Protein AF-0000000078983008 (afdb_homodimer)

Solvent-accessible surface area (backbone atoms only — not comparable to full-atom values): 12589 Å² total; per-residue (Å²): 130,80,51,68,62,59,53,52,48,51,54,50,50,52,44,53,48,20,35,42,68,24,34,35,67,62,38,42,69,38,40,28,90,79,18,39,34,40,38,37,88,42,76,36,44,41,68,60,57,32,48,67,24,75,88,28,48,51,27,73,48,73,48,77,42,80,70,44,71,46,84,73,47,96,55,30,34,37,42,36,29,36,37,40,32,25,44,59,96,53,92,58,71,47,53,29,35,39,38,35,30,37,34,52,45,96,88,69,51,66,28,33,42,33,37,34,45,15,62,41,63,124,129,81,50,66,61,59,53,52,48,52,53,49,49,51,44,54,47,19,35,42,68,23,34,36,67,63,37,42,70,38,41,29,90,78,18,40,35,40,38,36,89,42,78,36,43,42,69,61,57,31,48,67,23,74,89,27,48,51,26,73,48,73,49,77,43,82,70,44,70,46,85,75,46,94,54,30,34,36,42,37,30,36,37,38,32,25,43,59,94,52,91,59,73,47,52,30,35,38,38,33,32,38,33,52,43,96,88,69,51,65,29,33,43,33,37,34,46,14,62,40,63,126

Sequence (244 aa):
MTDLLETLLDCETRVWQALVDGDAAADEAALDPGFLGVYSDGFSGRAEHAGQLADGPTMTRFALSQARVLDLAPGCALLSYAARFRRVGRETDEEMYVSSIWRQQPDGTWCNLFSQDTPSLAMTDLLETLLDCETRVWQALVDGDAAADEAALDPGFLGVYSDGFSGRAEHAGQLADGPTMTRFALSQARVLDLAPGCALLSYAARFRRVGRETDEEMYVSSIWRQQPDGTWCNLFSQDTPSLA

Structure (mmCIF, N/CA/C/O backbone):
data_AF-0000000078983008-model_v1
#
loop_
_entity.id
_entity.type
_entity.pdbx_description
1 polymer 'DUF4440 domain-containing protein'
#
loop_
_atom_site.group_PDB
_atom_site.id
_atom_site.type_symbol
_atom_site.label_atom_id
_atom_site.label_alt_id
_atom_site.label_comp_id
_atom_site.label_asym_id
_atom_site.label_entity_id
_atom_site.label_seq_id
_atom_site.pdbx_PDB_ins_code
_atom_site.Cartn_x
_atom_site.Cartn_y
_atom_site.Cartn_z
_atom_site.occupancy
_atom_site.B_iso_or_equiv
_atom_site.auth_seq_id
_atom_site.auth_comp_id
_atom_site.auth_asym_id
_atom_site.auth_atom_id
_atom_site.pdbx_PDB_model_num
ATOM 1 N N . MET A 1 1 ? 16.719 -4.055 -22.719 1 46.59 1 MET A N 1
ATOM 2 C CA . MET A 1 1 ? 16.641 -3.699 -21.312 1 46.59 1 MET A CA 1
ATOM 3 C C . MET A 1 1 ? 15.18 -3.574 -20.875 1 46.59 1 MET A C 1
ATOM 5 O O . MET A 1 1 ? 14.445 -2.727 -21.375 1 46.59 1 MET A O 1
ATOM 9 N N . THR A 1 2 ? 14.555 -4.621 -20.453 1 65.75 2 THR A N 1
ATOM 10 C CA . THR A 1 2 ? 13.109 -4.66 -20.234 1 65.75 2 THR A CA 1
ATOM 11 C C . THR A 1 2 ? 12.672 -3.529 -19.312 1 65.75 2 THR A C 1
ATOM 13 O O . THR A 1 2 ? 13.359 -3.217 -18.344 1 65.75 2 THR A O 1
ATOM 16 N N . ASP A 1 3 ? 11.797 -2.699 -19.688 1 91.44 3 ASP A N 1
ATOM 17 C CA . ASP A 1 3 ? 11.109 -1.615 -19 1 91.44 3 ASP A CA 1
ATOM 18 C C . ASP A 1 3 ? 10.641 -2.062 -17.609 1 91.44 3 ASP A C 1
ATOM 20 O O . ASP A 1 3 ? 10.109 -3.166 -17.453 1 91.44 3 ASP A O 1
ATOM 24 N N . LEU A 1 4 ? 11.266 -1.458 -16.562 1 96.06 4 LEU A N 1
ATOM 25 C CA . LEU A 1 4 ? 10.938 -1.766 -15.18 1 96.06 4 LEU A CA 1
ATOM 26 C C . LEU A 1 4 ? 9.445 -2.023 -15.016 1 96.06 4 LEU A C 1
ATOM 28 O O . LEU A 1 4 ? 9.047 -2.984 -14.352 1 96.06 4 LEU A O 1
ATOM 32 N N . LEU A 1 5 ? 8.648 -1.23 -15.625 1 97.38 5 LEU A N 1
ATOM 33 C CA . LEU A 1 5 ? 7.199 -1.386 -15.562 1 97.38 5 LEU A CA 1
ATOM 34 C C . LEU A 1 5 ? 6.77 -2.721 -16.156 1 97.38 5 LEU A C 1
ATOM 36 O O . LEU A 1 5 ? 5.973 -3.447 -15.555 1 97.38 5 LEU A O 1
ATOM 40 N N . GLU A 1 6 ? 7.227 -3.047 -17.297 1 96.88 6 GLU A N 1
ATOM 41 C CA . GLU A 1 6 ? 6.891 -4.309 -17.953 1 96.88 6 GLU A CA 1
ATOM 42 C C . GLU A 1 6 ? 7.344 -5.5 -17.109 1 96.88 6 GLU A C 1
ATOM 44 O O . GLU A 1 6 ? 6.625 -6.496 -17 1 96.88 6 GLU A O 1
ATOM 49 N N . THR A 1 7 ? 8.539 -5.363 -16.578 1 97.19 7 THR A N 1
ATOM 50 C CA . THR A 1 7 ? 9.094 -6.426 -15.742 1 97.19 7 THR A CA 1
ATOM 51 C C . THR A 1 7 ? 8.195 -6.684 -14.531 1 97.19 7 THR A C 1
ATOM 53 O O . THR A 1 7 ? 7.852 -7.832 -14.242 1 97.19 7 THR A O 1
ATOM 56 N N . LEU A 1 8 ? 7.762 -5.648 -13.852 1 98.38 8 LEU A N 1
ATOM 57 C CA . LEU A 1 8 ? 6.969 -5.812 -12.641 1 98.38 8 LEU A CA 1
ATOM 58 C C . LEU A 1 8 ? 5.547 -6.254 -12.977 1 98.38 8 LEU A C 1
ATOM 60 O O . LEU A 1 8 ? 4.93 -7.008 -12.219 1 98.38 8 LEU A O 1
ATOM 64 N N . LEU A 1 9 ? 5.043 -5.812 -14.102 1 98.25 9 LEU A N 1
ATOM 65 C CA . LEU A 1 9 ? 3.736 -6.293 -14.539 1 98.25 9 LEU A CA 1
ATOM 66 C C . LEU A 1 9 ? 3.777 -7.789 -14.828 1 98.25 9 LEU A C 1
ATOM 68 O O . LEU A 1 9 ? 2.82 -8.508 -14.539 1 98.25 9 LEU A O 1
ATOM 72 N N . ASP A 1 10 ? 4.867 -8.18 -15.438 1 97.56 10 ASP A N 1
ATOM 73 C CA . ASP A 1 10 ? 5.035 -9.609 -15.672 1 97.56 10 ASP A CA 1
ATOM 74 C C . ASP A 1 10 ? 5.059 -10.383 -14.352 1 97.56 10 ASP A C 1
ATOM 76 O O . ASP A 1 10 ? 4.457 -11.453 -14.242 1 97.56 10 ASP A O 1
ATOM 80 N N . CYS A 1 11 ? 5.773 -9.891 -13.367 1 98.12 11 CYS A N 1
ATOM 81 C CA . CYS A 1 11 ? 5.805 -10.5 -12.039 1 98.12 11 CYS A CA 1
ATOM 82 C C . CYS A 1 11 ? 4.402 -10.602 -11.453 1 98.12 11 CYS A C 1
ATOM 84 O O . CYS A 1 11 ? 3.982 -11.672 -11.016 1 98.12 11 CYS A O 1
ATOM 86 N N . GLU A 1 12 ? 3.688 -9.516 -11.531 1 98.31 12 GLU A N 1
ATOM 87 C CA . GLU A 1 12 ? 2.332 -9.484 -10.992 1 98.31 12 GLU A CA 1
ATOM 88 C C . GLU A 1 12 ? 1.417 -10.445 -11.75 1 98.31 12 GLU A C 1
ATOM 90 O O . GLU A 1 12 ? 0.58 -11.117 -11.141 1 98.31 12 GLU A O 1
ATOM 95 N N . THR A 1 13 ? 1.526 -10.414 -13.039 1 98.19 13 THR A N 1
ATOM 96 C CA . THR A 1 13 ? 0.697 -11.289 -13.852 1 98.19 13 THR A CA 1
ATOM 97 C C . THR A 1 13 ? 0.907 -12.75 -13.461 1 98.19 13 THR A C 1
ATOM 99 O O . THR A 1 13 ? -0.047 -13.531 -13.414 1 98.19 13 THR A O 1
ATOM 102 N N . ARG A 1 14 ? 2.123 -13.125 -13.148 1 97.31 14 ARG A N 1
ATOM 103 C CA . ARG A 1 14 ? 2.412 -14.484 -12.703 1 97.31 14 ARG A CA 1
ATOM 104 C C . ARG A 1 14 ? 1.72 -14.797 -11.383 1 97.31 14 ARG A C 1
ATOM 106 O O . ARG A 1 14 ? 1.206 -15.898 -11.188 1 97.31 14 ARG A O 1
ATOM 113 N N . VAL A 1 15 ? 1.704 -13.859 -10.508 1 97.56 15 VAL A N 1
ATOM 114 C CA . VAL A 1 15 ? 1.037 -14.047 -9.219 1 97.56 15 VAL A CA 1
ATOM 115 C C . VAL A 1 15 ? -0.46 -14.25 -9.438 1 97.56 15 VAL A C 1
ATOM 117 O O . VAL A 1 15 ? -1.053 -15.188 -8.898 1 97.56 15 VAL A O 1
ATOM 120 N N . TRP A 1 16 ? -1.083 -13.391 -10.211 1 98.06 16 TRP A N 1
ATOM 121 C CA . TRP A 1 16 ? -2.512 -13.492 -10.492 1 98.06 16 TRP A CA 1
ATOM 122 C C . TRP A 1 16 ? -2.836 -14.797 -11.211 1 98.06 16 TRP A C 1
ATOM 124 O O . TRP A 1 16 ? -3.867 -15.414 -10.945 1 98.06 16 TRP A O 1
ATOM 134 N N . GLN A 1 17 ? -1.937 -15.188 -12.148 1 98.06 17 GLN A N 1
ATOM 135 C CA . GLN A 1 17 ? -2.145 -16.453 -12.852 1 98.06 17 GLN A CA 1
ATOM 136 C C . GLN A 1 17 ? -2.105 -17.625 -11.883 1 98.06 17 GLN A C 1
ATOM 138 O O . GLN A 1 17 ? -2.84 -18.609 -12.055 1 98.06 17 GLN A O 1
ATOM 143 N N . ALA A 1 18 ? -1.184 -17.562 -10.914 1 97.5 18 ALA A N 1
ATOM 144 C CA . ALA A 1 18 ? -1.141 -18.594 -9.891 1 97.5 18 ALA A CA 1
ATOM 145 C C . ALA A 1 18 ? -2.471 -18.688 -9.141 1 97.5 18 ALA A C 1
ATOM 147 O O . ALA A 1 18 ? -2.918 -19.781 -8.789 1 97.5 18 ALA A O 1
ATOM 148 N N . LEU A 1 19 ? -3.16 -17.562 -8.852 1 97.5 19 LEU A N 1
ATOM 149 C CA . LEU A 1 19 ? -4.457 -17.516 -8.188 1 97.5 19 LEU A CA 1
ATOM 150 C C . LEU A 1 19 ? -5.531 -18.172 -9.047 1 97.5 19 LEU A C 1
ATOM 152 O O . LEU A 1 19 ? -6.434 -18.828 -8.531 1 97.5 19 LEU A O 1
ATOM 156 N N . VAL A 1 20 ? -5.43 -17.953 -10.375 1 98.12 20 VAL A N 1
ATOM 157 C CA . VAL A 1 20 ? -6.387 -18.516 -11.32 1 98.12 20 VAL A CA 1
ATOM 158 C C . VAL A 1 20 ? -6.152 -20.016 -11.477 1 98.12 20 VAL A C 1
ATOM 160 O O . VAL A 1 20 ? -7.102 -20.797 -11.586 1 98.12 20 VAL A O 1
ATOM 163 N N . ASP A 1 21 ? -4.879 -20.406 -11.438 1 97.75 21 ASP A N 1
ATOM 164 C CA . ASP A 1 21 ? -4.512 -21.797 -11.656 1 97.75 21 ASP A CA 1
ATOM 165 C C . ASP A 1 21 ? -4.641 -22.609 -10.359 1 97.75 21 ASP A C 1
ATOM 167 O O . ASP A 1 21 ? -4.656 -23.844 -10.391 1 97.75 21 ASP A O 1
ATOM 171 N N . GLY A 1 22 ? -4.719 -21.922 -9.281 1 97.12 22 GLY A N 1
ATOM 172 C CA . GLY A 1 22 ? -4.676 -22.578 -7.992 1 97.12 22 GLY A CA 1
ATOM 173 C C . GLY A 1 22 ? -3.307 -23.141 -7.656 1 97.12 22 GLY A C 1
ATOM 174 O O . GLY A 1 22 ? -3.197 -24.219 -7.055 1 97.12 22 GLY A O 1
ATOM 175 N N . ASP A 1 23 ? -2.299 -22.484 -8.148 1 96.44 23 ASP A N 1
ATOM 176 C CA . ASP A 1 23 ? -0.926 -22.953 -7.973 1 96.44 23 ASP A CA 1
ATOM 177 C C . ASP A 1 23 ? -0.287 -22.312 -6.742 1 96.44 23 ASP A C 1
ATOM 179 O O . ASP A 1 23 ? 0.432 -21.328 -6.855 1 96.44 23 ASP A O 1
ATOM 183 N N . ALA A 1 24 ? -0.452 -22.906 -5.59 1 94.81 24 ALA A N 1
ATOM 184 C CA . ALA A 1 24 ? 0.032 -22.375 -4.32 1 94.81 24 ALA A CA 1
ATOM 185 C C . ALA A 1 24 ? 1.556 -22.297 -4.305 1 94.81 24 ALA A C 1
ATOM 187 O O . ALA A 1 24 ? 2.129 -21.359 -3.744 1 94.81 24 ALA A O 1
ATOM 188 N N . ALA A 1 25 ? 2.17 -23.219 -4.848 1 94.69 25 ALA A N 1
ATOM 189 C CA . ALA A 1 25 ? 3.629 -23.281 -4.859 1 94.69 25 ALA A CA 1
ATOM 190 C C . ALA A 1 25 ? 4.211 -22.109 -5.648 1 94.69 25 ALA A C 1
ATOM 192 O O . ALA A 1 25 ? 5.18 -21.484 -5.215 1 94.69 25 ALA A O 1
ATOM 193 N N . ALA A 1 26 ? 3.631 -21.859 -6.801 1 95.06 26 ALA A N 1
ATOM 194 C CA . ALA A 1 26 ? 4.09 -20.734 -7.613 1 95.06 26 ALA A CA 1
ATOM 195 C C . ALA A 1 26 ? 3.879 -19.422 -6.887 1 95.06 26 ALA A C 1
ATOM 197 O O . ALA A 1 26 ? 4.738 -18.531 -6.93 1 95.06 26 ALA A O 1
ATOM 198 N N . ASP A 1 27 ? 2.699 -19.25 -6.242 1 95.75 27 ASP A N 1
ATOM 199 C CA . ASP A 1 27 ? 2.416 -18.047 -5.465 1 95.75 27 ASP A CA 1
ATOM 200 C C . ASP A 1 27 ? 3.439 -17.859 -4.348 1 95.75 27 ASP A C 1
ATOM 202 O O . ASP A 1 27 ? 4.055 -16.797 -4.234 1 95.75 27 ASP A O 1
ATOM 206 N N . GLU A 1 28 ? 3.668 -18.875 -3.59 1 95.31 28 GLU A N 1
ATOM 207 C CA . GLU A 1 28 ? 4.602 -18.812 -2.469 1 95.31 28 GLU A CA 1
ATOM 208 C C . GLU A 1 28 ? 6.016 -18.484 -2.941 1 95.31 28 GLU A C 1
ATOM 210 O O . GLU A 1 28 ? 6.738 -17.734 -2.289 1 95.31 28 GLU A O 1
ATOM 215 N N . ALA A 1 29 ? 6.422 -19.047 -4.047 1 94.44 29 ALA A N 1
ATOM 216 C CA . ALA A 1 29 ? 7.773 -18.875 -4.582 1 94.44 29 ALA A CA 1
ATOM 217 C C . ALA A 1 29 ? 8.016 -17.422 -4.977 1 94.44 29 ALA A C 1
ATOM 219 O O . ALA A 1 29 ? 9.164 -16.969 -4.984 1 94.44 29 ALA A O 1
ATOM 220 N N . ALA A 1 30 ? 6.945 -16.719 -5.301 1 96.81 30 ALA A N 1
ATOM 221 C CA . ALA A 1 30 ? 7.062 -15.32 -5.73 1 96.81 30 ALA A CA 1
ATOM 222 C C . ALA A 1 30 ? 7.191 -14.383 -4.531 1 96.81 30 ALA A C 1
ATOM 224 O O . ALA A 1 30 ? 7.547 -13.211 -4.684 1 96.81 30 ALA A O 1
ATOM 225 N N . LEU A 1 31 ? 6.922 -14.891 -3.307 1 97.44 31 LEU A N 1
ATOM 226 C CA . LEU A 1 31 ? 6.855 -14.047 -2.117 1 97.44 31 LEU A CA 1
ATOM 227 C C . LEU A 1 31 ? 8.164 -14.102 -1.336 1 97.44 31 LEU A C 1
ATOM 229 O O . LEU A 1 31 ? 8.742 -15.18 -1.162 1 97.44 31 LEU A O 1
ATOM 233 N N . ASP A 1 32 ? 8.609 -12.969 -0.902 1 97.06 32 ASP A N 1
ATOM 234 C CA . ASP A 1 32 ? 9.719 -12.906 0.044 1 97.06 32 ASP A CA 1
ATOM 235 C C . ASP A 1 32 ? 9.359 -13.57 1.368 1 97.06 32 ASP A C 1
ATOM 237 O O . ASP A 1 32 ? 8.203 -13.516 1.8 1 97.06 32 ASP A O 1
ATOM 241 N N . PRO A 1 33 ? 10.359 -14.195 2.094 1 95.25 33 PRO A N 1
ATOM 242 C CA . PRO A 1 33 ? 10.07 -14.773 3.41 1 95.25 33 PRO A CA 1
ATOM 243 C C . PRO A 1 33 ? 9.5 -13.75 4.387 1 95.25 33 PRO A C 1
ATOM 245 O O . PRO A 1 33 ? 8.742 -14.109 5.293 1 95.25 33 PRO A O 1
ATOM 248 N N . GLY A 1 34 ? 9.859 -12.477 4.238 1 95.38 34 GLY A N 1
ATOM 249 C CA . GLY A 1 34 ? 9.367 -11.398 5.09 1 95.38 34 GLY A CA 1
ATOM 250 C C . GLY A 1 34 ? 8.18 -10.664 4.508 1 95.38 34 GLY A C 1
ATOM 251 O O . GLY A 1 34 ? 7.914 -9.516 4.867 1 95.38 34 GLY A O 1
ATOM 252 N N . PHE A 1 35 ? 7.488 -11.352 3.637 1 97.94 35 PHE A N 1
ATOM 253 C CA . PHE A 1 35 ? 6.355 -10.742 2.943 1 97.94 35 PHE A CA 1
ATOM 254 C C . PHE A 1 35 ? 5.344 -10.195 3.941 1 97.94 35 PHE A C 1
ATOM 256 O O . PHE A 1 35 ? 5.031 -10.844 4.941 1 97.94 35 PHE A O 1
ATOM 263 N N . LEU A 1 36 ? 4.844 -9.016 3.648 1 98.69 36 LEU A N 1
ATOM 264 C CA . LEU A 1 36 ? 3.762 -8.375 4.395 1 98.69 36 LEU A CA 1
ATOM 265 C C . LEU A 1 36 ? 2.566 -8.102 3.49 1 98.69 36 LEU A C 1
ATOM 267 O O . LEU A 1 36 ? 2.674 -7.328 2.531 1 98.69 36 LEU A O 1
ATOM 271 N N . GLY A 1 37 ? 1.463 -8.703 3.773 1 98.62 37 GLY A N 1
ATOM 272 C CA . GLY A 1 37 ? 0.194 -8.383 3.139 1 98.62 37 GLY A CA 1
ATOM 273 C C . GLY A 1 37 ? -0.682 -7.48 3.982 1 98.62 37 GLY A C 1
ATOM 274 O O . GLY A 1 37 ? -0.736 -7.621 5.207 1 98.62 37 GLY A O 1
ATOM 275 N N . VAL A 1 38 ? -1.336 -6.555 3.385 1 98.81 38 VAL A N 1
ATOM 276 C CA . VAL A 1 38 ? -2.273 -5.645 4.031 1 98.81 38 VAL A CA 1
ATOM 277 C C . VAL A 1 38 ? -3.607 -5.66 3.291 1 98.81 38 VAL A C 1
ATOM 279 O O . VAL A 1 38 ? -3.695 -5.207 2.146 1 98.81 38 VAL A O 1
ATOM 282 N N . TYR A 1 39 ? -4.586 -6.141 3.926 1 98.19 39 TYR A N 1
ATOM 283 C CA . TYR A 1 39 ? -5.902 -6.348 3.332 1 98.19 39 TYR A CA 1
ATOM 284 C C . TYR A 1 39 ? -7 -5.773 4.223 1 98.19 39 TYR A C 1
ATOM 286 O O . TYR A 1 39 ? -6.723 -5.27 5.312 1 98.19 39 TYR A O 1
ATOM 294 N N . SER A 1 40 ? -8.242 -5.848 3.758 1 98.06 40 SER A N 1
ATOM 295 C CA . SER A 1 40 ? -9.359 -5.301 4.516 1 98.06 40 SER A CA 1
ATOM 296 C C . SER A 1 40 ? -9.578 -6.07 5.812 1 98.06 40 SER A C 1
ATOM 298 O O . SER A 1 40 ? -10.172 -5.551 6.758 1 98.06 40 SER A O 1
ATOM 300 N N . ASP A 1 41 ? -9.094 -7.297 5.832 1 96.94 41 ASP A N 1
ATOM 301 C CA . ASP A 1 41 ? -9.289 -8.086 7.043 1 96.94 41 ASP A CA 1
ATOM 302 C C . ASP A 1 41 ? -8.023 -8.117 7.898 1 96.94 41 ASP A C 1
ATOM 304 O O . ASP A 1 41 ? -7.926 -8.898 8.844 1 96.94 41 ASP A O 1
ATOM 308 N N . GLY A 1 42 ? -7.012 -7.324 7.566 1 97.69 42 GLY A N 1
ATOM 309 C CA . GLY A 1 42 ? -5.859 -7.168 8.438 1 97.69 42 GLY A CA 1
ATOM 310 C C . GLY A 1 42 ? -4.547 -7.496 7.754 1 97.69 42 GLY A C 1
ATOM 311 O O . GLY A 1 42 ? -4.418 -7.344 6.535 1 97.69 42 GLY A O 1
ATOM 312 N N . PHE A 1 43 ? -3.568 -7.812 8.555 1 98.5 43 PHE A N 1
ATOM 313 C CA . PHE A 1 43 ? -2.215 -8.109 8.102 1 98.5 43 PHE A CA 1
ATOM 314 C C . PHE A 1 43 ? -2.037 -9.602 7.871 1 98.5 43 PHE A C 1
ATOM 316 O O . PHE A 1 43 ? -2.645 -10.422 8.562 1 98.5 43 PHE A O 1
ATOM 323 N N . SER A 1 44 ? -1.253 -9.93 6.914 1 97.19 44 SER A N 1
ATOM 324 C CA . SER A 1 44 ? -0.934 -11.328 6.617 1 97.19 44 SER A CA 1
ATOM 325 C C . SER A 1 44 ? 0.552 -11.5 6.32 1 97.19 44 SER A C 1
ATOM 327 O O . SER A 1 44 ? 1.187 -10.609 5.75 1 97.19 44 SER A O 1
ATOM 329 N N . GLY A 1 45 ? 1.069 -12.633 6.711 1 97 45 GLY A N 1
ATOM 330 C CA . GLY A 1 45 ? 2.41 -13.008 6.293 1 97 45 GLY A CA 1
ATOM 331 C C . GLY A 1 45 ? 2.424 -13.898 5.062 1 97 45 GLY A C 1
ATOM 332 O O . GLY A 1 45 ? 1.383 -14.125 4.445 1 97 45 GLY A O 1
ATOM 333 N N . ARG A 1 46 ? 3.592 -14.375 4.742 1 96.12 46 ARG A N 1
ATOM 334 C CA . ARG A 1 46 ? 3.816 -15.172 3.543 1 96.12 46 ARG A CA 1
ATOM 335 C C . ARG A 1 46 ? 2.977 -16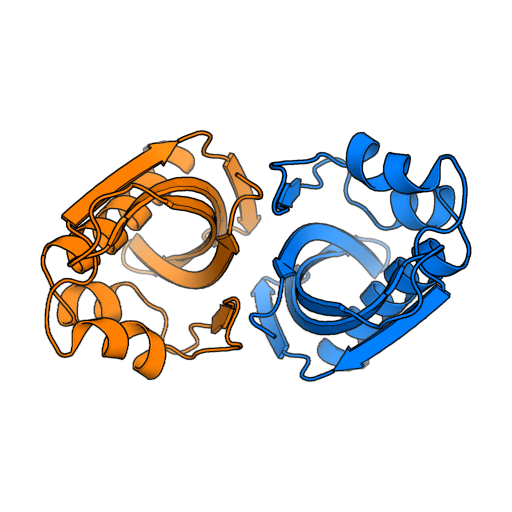.438 3.566 1 96.12 46 ARG A C 1
ATOM 337 O O . ARG A 1 46 ? 2.254 -16.734 2.611 1 96.12 46 ARG A O 1
ATOM 344 N N . ALA A 1 47 ? 3.02 -17.219 4.652 1 92.75 47 ALA A N 1
ATOM 345 C CA . ALA A 1 47 ? 2.32 -18.5 4.766 1 92.75 47 ALA A CA 1
ATOM 346 C C . ALA A 1 47 ? 0.809 -18.297 4.691 1 92.75 47 ALA A C 1
ATOM 348 O O . ALA A 1 47 ? 0.109 -19.078 4.031 1 92.75 47 ALA A O 1
ATOM 349 N N . GLU A 1 48 ? 0.349 -17.297 5.395 1 93.19 48 GLU A N 1
ATOM 350 C CA . GLU A 1 48 ? -1.082 -17.016 5.398 1 93.19 48 GLU A CA 1
ATOM 351 C C . GLU A 1 48 ? -1.566 -16.594 4.012 1 93.19 48 GLU A C 1
ATOM 353 O O . GLU A 1 48 ? -2.648 -17 3.578 1 93.19 48 GLU A O 1
ATOM 358 N N . HIS A 1 49 ? -0.82 -15.766 3.348 1 93.06 49 HIS A N 1
ATOM 359 C CA . HIS A 1 49 ? -1.183 -15.336 2.002 1 93.06 49 HIS A CA 1
ATOM 360 C C . HIS A 1 49 ? -1.232 -16.516 1.04 1 93.06 49 HIS A C 1
ATOM 362 O O . HIS A 1 49 ? -2.229 -16.703 0.339 1 93.06 49 HIS A O 1
ATOM 368 N N . ALA A 1 50 ? -0.172 -17.328 1.034 1 91.38 50 ALA A N 1
ATOM 369 C CA . ALA A 1 50 ? -0.107 -18.484 0.146 1 91.38 50 ALA A CA 1
ATOM 370 C C . ALA A 1 50 ? -1.178 -19.516 0.503 1 91.38 50 ALA A C 1
ATOM 372 O O . ALA A 1 50 ? -1.672 -20.234 -0.368 1 91.38 50 ALA A O 1
ATOM 373 N N . GLY A 1 51 ? -1.548 -19.562 1.736 1 92.06 51 GLY A N 1
ATOM 374 C CA . GLY A 1 51 ? -2.541 -20.5 2.234 1 92.06 51 GLY A CA 1
ATOM 375 C C . GLY A 1 51 ? -3.912 -20.297 1.619 1 92.06 51 GLY A C 1
ATOM 376 O O . GLY A 1 51 ? -4.75 -21.203 1.65 1 92.06 51 GLY A O 1
ATOM 377 N N . GLN A 1 52 ? -4.156 -19.125 1.098 1 91.44 52 GLN A N 1
ATOM 378 C CA . GLN A 1 52 ? -5.438 -18.844 0.46 1 91.44 52 GLN A CA 1
ATOM 379 C C . GLN A 1 52 ? -5.688 -19.797 -0.708 1 91.44 52 GLN A C 1
ATOM 381 O O . GLN A 1 52 ? -6.828 -19.969 -1.142 1 91.44 52 GLN A O 1
ATOM 386 N N . LEU A 1 53 ? -4.645 -20.438 -1.239 1 94.81 53 LEU A N 1
ATOM 387 C CA . LEU A 1 53 ? -4.754 -21.312 -2.398 1 94.81 53 LEU A CA 1
ATOM 388 C C . LEU A 1 53 ? -4.816 -22.766 -1.971 1 94.81 53 LEU A C 1
ATOM 390 O O . LEU A 1 53 ? -4.777 -23.672 -2.812 1 94.81 53 LEU A O 1
ATOM 394 N N . ALA A 1 54 ? -4.816 -23.031 -0.678 1 92.25 54 ALA A N 1
ATOM 395 C CA . ALA A 1 54 ? -4.793 -24.391 -0.15 1 92.25 54 ALA A CA 1
ATOM 396 C C . ALA A 1 54 ? -5.918 -25.234 -0.75 1 92.25 54 ALA A C 1
ATOM 398 O O . ALA A 1 54 ? -5.766 -26.438 -0.948 1 92.25 54 ALA A O 1
ATOM 399 N N . ASP A 1 55 ? -7.078 -24.609 -1.074 1 92.94 55 ASP A N 1
ATOM 400 C CA . ASP A 1 55 ? -8.234 -25.344 -1.591 1 92.94 55 ASP A CA 1
ATOM 401 C C . ASP A 1 55 ? -8.383 -25.141 -3.098 1 92.94 55 ASP A C 1
ATOM 403 O O . ASP A 1 55 ? -9.445 -25.391 -3.662 1 92.94 55 ASP A O 1
ATOM 407 N N . GLY A 1 56 ? -7.398 -24.594 -3.756 1 95.38 56 GLY A N 1
ATOM 408 C CA . GLY A 1 56 ? -7.438 -24.422 -5.199 1 95.38 56 GLY A CA 1
ATOM 409 C C . GLY A 1 56 ? -7.512 -22.969 -5.625 1 95.38 56 GLY A C 1
ATOM 410 O O . GLY A 1 56 ? -7.113 -22.078 -4.875 1 95.38 56 GLY A O 1
ATOM 411 N N . PRO A 1 57 ? -7.977 -22.844 -6.887 1 97.25 57 PRO A N 1
ATOM 412 C CA . PRO A 1 57 ? -8.055 -21.484 -7.449 1 97.25 57 PRO A CA 1
ATOM 413 C C . PRO A 1 57 ? -8.969 -20.562 -6.645 1 97.25 57 PRO A C 1
ATOM 415 O O . PRO A 1 57 ? -9.992 -21 -6.125 1 97.25 57 PRO A O 1
ATOM 418 N N . THR A 1 58 ? -8.625 -19.312 -6.574 1 97.31 58 THR A N 1
ATOM 419 C CA . THR A 1 58 ? -9.453 -18.328 -5.883 1 97.31 58 THR A CA 1
ATOM 420 C C . THR A 1 58 ? -10.039 -17.328 -6.875 1 97.31 58 THR A C 1
ATOM 422 O O . THR A 1 58 ? -11.008 -16.625 -6.559 1 97.31 58 THR A O 1
ATOM 425 N N . MET A 1 59 ? -9.492 -17.266 -8.078 1 97.69 59 MET A N 1
ATOM 426 C CA . MET A 1 59 ? -9.922 -16.344 -9.141 1 97.69 59 MET A CA 1
ATOM 427 C C . MET A 1 59 ? -10.234 -17.125 -10.422 1 97.69 59 MET A C 1
ATOM 429 O O . MET A 1 59 ? -9.633 -18.156 -10.695 1 97.69 59 MET A O 1
ATOM 433 N N . THR A 1 60 ? -11.18 -16.625 -11.195 1 98.06 60 THR A N 1
ATOM 434 C CA . THR A 1 60 ? -11.461 -17.266 -12.484 1 98.06 60 THR A CA 1
ATOM 435 C C . THR A 1 60 ? -10.875 -16.438 -13.633 1 98.06 60 THR A C 1
ATOM 437 O O . THR A 1 60 ? -10.586 -16.984 -14.703 1 98.06 60 THR A O 1
ATOM 440 N N . ARG A 1 61 ? -10.758 -15.164 -13.406 1 98.25 61 ARG A N 1
ATOM 441 C CA . ARG A 1 61 ? -10.172 -14.273 -14.406 1 98.25 61 ARG A CA 1
ATOM 442 C C . ARG A 1 61 ? -9.703 -12.969 -13.766 1 98.25 61 ARG A C 1
ATOM 444 O O . ARG A 1 61 ? -10.109 -12.641 -12.648 1 98.25 61 ARG A O 1
ATOM 451 N N . PHE A 1 62 ? -8.875 -12.297 -14.5 1 98.75 62 PHE A N 1
ATOM 452 C CA . PHE A 1 62 ? -8.383 -11 -14.047 1 98.75 62 PHE A CA 1
ATOM 453 C C . PHE A 1 62 ? -7.895 -10.164 -15.219 1 98.75 62 PHE A C 1
ATOM 455 O O . PHE A 1 62 ? -7.633 -10.695 -16.297 1 98.75 62 PHE A O 1
ATOM 462 N N . ALA A 1 63 ? -7.809 -8.883 -15.008 1 98.75 63 ALA A N 1
ATOM 463 C CA . ALA A 1 63 ? -7.184 -7.902 -15.891 1 98.75 63 ALA A CA 1
ATOM 464 C C . ALA A 1 63 ? -6.539 -6.773 -15.094 1 98.75 63 ALA A C 1
ATOM 466 O O . ALA A 1 63 ? -7.137 -6.25 -14.156 1 98.75 63 ALA A O 1
ATOM 467 N N . LEU A 1 64 ? -5.328 -6.488 -15.406 1 98.75 64 LEU A N 1
ATOM 468 C CA . LEU A 1 64 ? -4.59 -5.422 -14.742 1 98.75 64 LEU A CA 1
ATOM 469 C C . LEU A 1 64 ? -4.496 -4.188 -15.633 1 98.75 64 LEU A C 1
ATOM 471 O O . LEU A 1 64 ? -4.293 -4.309 -16.844 1 98.75 64 LEU A O 1
ATOM 475 N N . SER A 1 65 ? -4.68 -3.012 -15.07 1 98.62 65 SER A N 1
ATOM 476 C CA . SER A 1 65 ? -4.641 -1.769 -15.828 1 98.62 65 SER A CA 1
ATOM 477 C C . SER A 1 65 ? -4.133 -0.612 -14.977 1 98.62 65 SER A C 1
ATOM 479 O O . SER A 1 65 ? -3.916 -0.77 -13.773 1 98.62 65 SER A O 1
ATOM 481 N N . GLN A 1 66 ? -3.781 0.561 -15.656 1 98.5 66 GLN A N 1
ATOM 482 C CA . GLN A 1 66 ? -3.395 1.812 -15.016 1 98.5 66 GLN A CA 1
ATOM 483 C C . GLN A 1 66 ? -2.145 1.626 -14.156 1 98.5 66 GLN A C 1
ATOM 485 O O . GLN A 1 66 ? -2.08 2.117 -13.031 1 98.5 66 GLN A O 1
ATOM 490 N N . ALA A 1 67 ? -1.272 0.828 -14.633 1 98.56 67 ALA A N 1
ATOM 491 C CA . ALA A 1 67 ? -0.072 0.487 -13.875 1 98.56 67 ALA A CA 1
ATOM 492 C C . ALA A 1 67 ? 0.858 1.69 -13.75 1 98.56 67 ALA A C 1
ATOM 494 O O . ALA A 1 67 ? 1.033 2.449 -14.711 1 98.56 67 ALA A O 1
ATOM 495 N N . ARG A 1 68 ? 1.36 1.861 -12.562 1 97.56 68 ARG A N 1
ATOM 496 C CA . ARG A 1 68 ? 2.33 2.891 -12.203 1 97.56 68 ARG A CA 1
ATOM 497 C C . ARG A 1 68 ? 3.494 2.295 -11.422 1 97.56 68 ARG A C 1
ATOM 499 O O . ARG A 1 68 ? 3.311 1.351 -10.648 1 97.56 68 ARG A O 1
ATOM 506 N N . VAL A 1 69 ? 4.652 2.869 -11.648 1 97.94 69 VAL A N 1
ATOM 507 C CA . VAL A 1 69 ? 5.816 2.34 -10.945 1 97.94 69 VAL A CA 1
ATOM 508 C C . VAL A 1 69 ? 6.539 3.473 -10.219 1 97.94 69 VAL A C 1
ATOM 510 O O . VAL A 1 69 ? 6.656 4.582 -10.75 1 97.94 69 VAL A O 1
ATOM 513 N N . LEU A 1 70 ? 6.949 3.254 -9.016 1 97.62 70 LEU A N 1
ATOM 514 C CA . LEU A 1 70 ? 7.895 4.094 -8.281 1 97.62 70 LEU A CA 1
ATOM 515 C C . LEU A 1 70 ? 9.211 3.361 -8.07 1 97.62 70 LEU A C 1
ATOM 517 O O . LEU A 1 70 ? 9.242 2.289 -7.461 1 97.62 70 LEU A O 1
ATOM 521 N N . ASP A 1 71 ? 10.25 3.959 -8.625 1 96.69 71 ASP A N 1
ATOM 522 C CA . ASP A 1 71 ? 11.594 3.438 -8.367 1 96.69 71 ASP A CA 1
ATOM 523 C C . ASP A 1 71 ? 12.094 3.854 -6.988 1 96.69 71 ASP A C 1
ATOM 525 O O . ASP A 1 71 ? 12.422 5.02 -6.766 1 96.69 71 ASP A O 1
ATOM 529 N N . LEU A 1 72 ? 12.195 2.867 -6.043 1 97.62 72 LEU A N 1
ATOM 530 C CA . LEU A 1 72 ? 12.492 3.184 -4.648 1 97.62 72 LEU A CA 1
ATOM 531 C C . LEU A 1 72 ? 13.992 3.164 -4.395 1 97.62 72 LEU A C 1
ATOM 533 O O . LEU A 1 72 ? 14.516 4.016 -3.67 1 97.62 72 LEU A O 1
ATOM 537 N N . ALA A 1 73 ? 14.703 2.215 -4.906 1 96.56 73 ALA A N 1
ATOM 538 C CA . ALA A 1 73 ? 16.141 1.967 -4.797 1 96.56 73 ALA A CA 1
ATOM 539 C C . ALA A 1 73 ? 16.609 0.986 -5.867 1 96.56 73 ALA A C 1
ATOM 541 O O . ALA A 1 73 ? 15.789 0.35 -6.535 1 96.56 73 ALA A O 1
ATOM 542 N N . PRO A 1 74 ? 17.938 0.967 -6.035 1 95 74 PRO A N 1
ATOM 543 C CA . PRO A 1 74 ? 18.406 -0.049 -6.98 1 95 74 PRO A CA 1
ATOM 544 C C . PRO A 1 74 ? 17.875 -1.443 -6.66 1 95 74 PRO A C 1
ATOM 546 O O . PRO A 1 74 ? 18.125 -1.964 -5.566 1 95 74 PRO A O 1
ATOM 549 N N . GLY A 1 75 ? 17.094 -2.02 -7.543 1 96.19 75 GLY A N 1
ATOM 550 C CA . GLY A 1 75 ? 16.594 -3.373 -7.391 1 96.19 75 GLY A CA 1
ATOM 551 C C . GLY A 1 75 ? 15.367 -3.451 -6.492 1 96.19 75 GLY A C 1
ATOM 552 O O . GLY A 1 75 ? 15.023 -4.523 -5.996 1 96.19 75 GLY A O 1
ATOM 553 N N . CYS A 1 76 ? 14.766 -2.355 -6.195 1 98.19 76 CYS A N 1
ATOM 554 C CA . CYS A 1 76 ? 13.578 -2.311 -5.352 1 98.19 76 CYS A CA 1
ATOM 555 C C . CYS A 1 76 ? 12.578 -1.287 -5.875 1 98.19 76 CYS A C 1
ATOM 557 O O . CYS A 1 76 ? 12.906 -0.11 -6.031 1 98.19 76 CYS A O 1
ATOM 559 N N . ALA A 1 77 ? 11.352 -1.716 -6.172 1 98.56 77 ALA A N 1
ATOM 560 C CA . ALA A 1 77 ? 10.375 -0.806 -6.77 1 98.56 77 ALA A CA 1
ATOM 561 C C . ALA A 1 77 ? 8.961 -1.147 -6.32 1 98.56 77 ALA A C 1
ATOM 563 O O . ALA A 1 77 ? 8.68 -2.287 -5.941 1 98.56 77 ALA A O 1
ATOM 564 N N . LEU A 1 78 ? 8.156 -0.155 -6.324 1 98.81 78 LEU A N 1
ATOM 565 C CA . LEU A 1 78 ? 6.727 -0.302 -6.062 1 98.81 78 LEU A CA 1
ATOM 566 C C . LEU A 1 78 ? 5.934 -0.295 -7.367 1 98.81 78 LEU A C 1
ATOM 568 O O . LEU A 1 78 ? 6.188 0.529 -8.25 1 98.81 78 LEU A O 1
ATOM 572 N N . LEU A 1 79 ? 5.031 -1.208 -7.559 1 98.88 79 LEU A N 1
ATOM 573 C CA . LEU A 1 79 ? 4.039 -1.225 -8.625 1 98.88 79 LEU A CA 1
ATOM 574 C C . LEU A 1 79 ? 2.635 -1.014 -8.07 1 98.88 79 LEU A C 1
ATOM 576 O O . LEU A 1 79 ? 2.225 -1.702 -7.133 1 98.88 79 LEU A O 1
ATOM 580 N N . SER A 1 80 ? 1.895 -0.047 -8.539 1 98.94 80 SER A N 1
ATOM 581 C CA . SER A 1 80 ? 0.479 0.149 -8.242 1 98.94 80 SER A CA 1
ATOM 582 C C . SER A 1 80 ? -0.373 0.007 -9.5 1 98.94 80 SER A C 1
ATOM 584 O O . SER A 1 80 ? 0.041 0.42 -10.586 1 98.94 80 SER A O 1
ATOM 586 N N . TYR A 1 81 ? -1.508 -0.541 -9.375 1 98.88 81 TYR A N 1
ATOM 587 C CA . TYR A 1 81 ? -2.354 -0.791 -10.539 1 98.88 81 TYR A CA 1
ATOM 588 C C . TYR A 1 81 ? -3.795 -1.05 -10.117 1 98.88 81 TYR A C 1
ATOM 590 O O . TYR A 1 81 ? -4.078 -1.251 -8.938 1 98.88 81 TYR A O 1
ATOM 598 N N . ALA A 1 82 ? -4.664 -0.988 -11.055 1 98.81 82 ALA A N 1
ATOM 599 C CA . ALA A 1 82 ? -6.047 -1.431 -10.898 1 98.81 82 ALA A CA 1
ATOM 600 C C . ALA A 1 82 ? -6.223 -2.869 -11.375 1 98.81 82 ALA A C 1
ATOM 602 O O . ALA A 1 82 ? -5.68 -3.258 -12.414 1 98.81 82 ALA A O 1
ATOM 603 N N . ALA A 1 83 ? -6.902 -3.631 -10.609 1 98.81 83 ALA A N 1
ATOM 604 C CA . ALA A 1 83 ? -7.227 -5.004 -10.984 1 98.81 83 ALA A CA 1
ATOM 605 C C . ALA A 1 83 ? -8.734 -5.199 -11.102 1 98.81 83 ALA A C 1
ATOM 607 O O . ALA A 1 83 ? -9.484 -4.836 -10.195 1 98.81 83 ALA A O 1
ATOM 608 N N . ARG A 1 84 ? -9.18 -5.66 -12.188 1 98.56 84 ARG A N 1
ATOM 609 C CA . ARG A 1 84 ? -10.508 -6.238 -12.344 1 98.56 84 ARG A CA 1
ATOM 610 C C . ARG A 1 84 ? -10.453 -7.762 -12.32 1 98.56 84 ARG A C 1
ATOM 612 O O . ARG A 1 84 ? -9.594 -8.367 -12.969 1 98.56 84 ARG A O 1
ATOM 619 N N . PHE A 1 85 ? -11.305 -8.344 -11.516 1 98.62 85 PHE A N 1
ATOM 620 C CA . PHE A 1 85 ? -11.188 -9.781 -11.336 1 98.62 85 PHE A CA 1
ATOM 621 C C . PHE A 1 85 ? -12.531 -10.398 -10.961 1 98.62 85 PHE A C 1
ATOM 623 O O . PHE A 1 85 ? -13.461 -9.68 -10.594 1 98.62 85 PHE A O 1
ATOM 630 N N . ARG A 1 86 ? -12.562 -11.727 -11.125 1 98.56 86 ARG A N 1
ATOM 631 C CA . ARG A 1 86 ? -13.719 -12.508 -10.695 1 98.56 86 ARG A CA 1
ATOM 632 C C . ARG A 1 86 ? -13.297 -13.641 -9.766 1 98.56 86 ARG A C 1
ATOM 634 O O . ARG A 1 86 ? -12.422 -14.438 -10.109 1 98.56 86 ARG A O 1
ATOM 641 N N . ARG A 1 87 ? -13.906 -13.594 -8.586 1 97.81 87 ARG A N 1
ATOM 642 C CA . ARG A 1 87 ? -13.617 -14.664 -7.637 1 97.81 87 ARG A CA 1
ATOM 643 C C . ARG A 1 87 ? -14.328 -15.953 -8.039 1 97.81 87 ARG A C 1
ATOM 645 O O . ARG A 1 87 ? -15.422 -15.922 -8.602 1 97.81 87 ARG A O 1
ATOM 652 N N . VAL A 1 88 ? -13.695 -17.047 -7.73 1 97.44 88 VAL A N 1
ATOM 653 C CA . VAL A 1 88 ? -14.367 -18.328 -7.906 1 97.44 88 VAL A CA 1
ATOM 654 C C . VAL A 1 88 ? -15.695 -18.328 -7.152 1 97.44 88 VAL A C 1
ATOM 656 O O . VAL A 1 88 ? -15.758 -17.906 -5.996 1 97.44 88 VAL A O 1
ATOM 659 N N . GLY A 1 89 ? -16.672 -18.766 -7.801 1 96.38 89 GLY A N 1
ATOM 660 C CA . GLY A 1 89 ? -17.984 -18.875 -7.172 1 96.38 89 GLY A CA 1
ATOM 661 C C . GLY A 1 89 ? -18.812 -17.609 -7.293 1 96.38 89 GLY A C 1
ATOM 662 O O . GLY A 1 89 ? -19.969 -17.562 -6.875 1 96.38 89 GLY A O 1
ATOM 663 N N . ARG A 1 90 ? -18.266 -16.531 -7.766 1 96.31 90 ARG A N 1
ATOM 664 C CA . ARG A 1 90 ? -19 -15.281 -7.953 1 96.31 90 ARG A CA 1
ATOM 665 C C . ARG A 1 90 ? -19.312 -15.055 -9.43 1 96.31 90 ARG A C 1
ATOM 667 O O . ARG A 1 90 ? -18.594 -15.531 -10.305 1 96.31 90 ARG A O 1
ATOM 674 N N . GLU A 1 91 ? -20.359 -14.266 -9.672 1 96.62 91 GLU A N 1
ATOM 675 C CA . GLU A 1 91 ? -20.812 -14.047 -11.039 1 96.62 91 GLU A CA 1
ATOM 676 C C . GLU A 1 91 ? -20.438 -12.656 -11.531 1 96.62 91 GLU A C 1
ATOM 678 O O . GLU A 1 91 ? -20.547 -12.359 -12.727 1 96.62 91 GLU A O 1
ATOM 683 N N . THR A 1 92 ? -20.109 -11.812 -10.594 1 97.06 92 THR A N 1
ATOM 684 C CA . THR A 1 92 ? -19.781 -10.445 -10.969 1 97.06 92 THR A CA 1
ATOM 685 C C . THR A 1 92 ? -18.312 -10.141 -10.727 1 97.06 92 THR A C 1
ATOM 687 O O . THR A 1 92 ? -17.719 -10.664 -9.781 1 97.06 92 THR A O 1
ATOM 690 N N . ASP A 1 93 ? -17.781 -9.305 -11.594 1 97.94 93 ASP A N 1
ATOM 691 C CA . ASP A 1 93 ? -16.391 -8.859 -11.43 1 97.94 93 ASP A CA 1
ATOM 692 C C . ASP A 1 93 ? -16.281 -7.848 -10.289 1 97.94 93 ASP A C 1
ATOM 694 O O . ASP A 1 93 ? -17.219 -7.094 -10.023 1 97.94 93 ASP A O 1
ATOM 698 N N . GLU A 1 94 ? -15.195 -7.887 -9.664 1 97.81 94 GLU A N 1
ATOM 699 C CA . GLU A 1 94 ? -14.82 -6.902 -8.648 1 97.81 94 GLU A CA 1
ATOM 700 C C . GLU A 1 94 ? -13.609 -6.086 -9.102 1 97.81 94 GLU A C 1
ATOM 702 O O . GLU A 1 94 ? -12.938 -6.441 -10.07 1 97.81 94 GLU A O 1
ATOM 707 N N . GLU A 1 95 ? -13.484 -4.961 -8.477 1 98.38 95 GLU A N 1
ATOM 708 C CA . GLU A 1 95 ? -12.344 -4.094 -8.766 1 98.38 95 GLU A CA 1
ATOM 709 C C . GLU A 1 95 ? -11.625 -3.693 -7.48 1 98.38 95 GLU A C 1
ATOM 711 O O . GLU A 1 95 ? -12.258 -3.439 -6.457 1 98.38 95 GLU A O 1
ATOM 716 N N . MET A 1 96 ? -10.391 -3.635 -7.57 1 98.62 96 MET A N 1
ATOM 717 C CA . MET A 1 96 ? -9.578 -3.135 -6.465 1 98.62 96 MET A CA 1
ATOM 718 C C . MET A 1 96 ? -8.32 -2.443 -6.98 1 98.62 96 MET A C 1
ATOM 720 O O . MET A 1 96 ? -7.973 -2.574 -8.156 1 98.62 96 MET A O 1
ATOM 724 N N . TYR A 1 97 ? -7.746 -1.642 -6.207 1 98.88 97 TYR A N 1
ATOM 725 C CA . TYR A 1 97 ? -6.414 -1.082 -6.426 1 98.88 97 TYR A CA 1
ATOM 726 C C . TYR A 1 97 ? -5.367 -1.828 -5.605 1 98.88 97 TYR A C 1
ATOM 728 O O . TYR A 1 97 ? -5.551 -2.053 -4.41 1 98.88 97 TYR A O 1
ATOM 736 N N . VAL A 1 98 ? -4.301 -2.262 -6.258 1 98.94 98 VAL A N 1
ATOM 737 C CA . VAL A 1 98 ? -3.273 -3.066 -5.605 1 98.94 98 VAL A CA 1
ATOM 738 C C . VAL A 1 98 ? -1.921 -2.367 -5.719 1 98.94 98 VAL A C 1
ATOM 740 O O . VAL A 1 98 ? -1.595 -1.798 -6.766 1 98.94 98 VAL A O 1
ATOM 743 N N . SER A 1 99 ? -1.166 -2.385 -4.664 1 98.94 99 SER A N 1
ATOM 744 C CA . SER A 1 99 ? 0.245 -2.016 -4.699 1 98.94 99 SER A CA 1
ATOM 745 C C . SER A 1 99 ? 1.128 -3.154 -4.195 1 98.94 99 SER A C 1
ATOM 747 O O . SER A 1 99 ? 0.777 -3.838 -3.232 1 98.94 99 SER A O 1
ATOM 749 N N . SER A 1 100 ? 2.236 -3.34 -4.801 1 98.94 100 SER A N 1
ATOM 750 C CA . SER A 1 100 ? 3.221 -4.344 -4.414 1 98.94 100 SER A CA 1
ATOM 751 C C . SER A 1 100 ? 4.641 -3.787 -4.492 1 98.94 100 SER A C 1
ATOM 753 O O . SER A 1 100 ? 4.91 -2.879 -5.281 1 98.94 100 SER A O 1
ATOM 755 N N . ILE A 1 101 ? 5.523 -4.246 -3.65 1 98.88 101 ILE A N 1
ATOM 756 C CA . ILE A 1 101 ? 6.941 -3.906 -3.709 1 98.88 101 ILE A CA 1
ATOM 757 C C . ILE A 1 101 ? 7.754 -5.141 -4.09 1 98.88 101 ILE A C 1
ATOM 759 O O . ILE A 1 101 ? 7.641 -6.191 -3.449 1 98.88 101 ILE A O 1
ATOM 763 N N . TRP A 1 102 ? 8.516 -5 -5.129 1 98.75 102 TRP A N 1
ATOM 764 C CA . TRP A 1 102 ? 9.344 -6.078 -5.66 1 98.75 102 TRP A CA 1
ATOM 765 C C . TRP A 1 102 ? 10.82 -5.762 -5.496 1 98.75 102 TRP A C 1
ATOM 767 O O . TRP A 1 102 ? 11.25 -4.625 -5.711 1 98.75 102 TRP A O 1
ATOM 777 N N . ARG A 1 103 ? 11.547 -6.754 -5.137 1 98.06 103 ARG A N 1
ATOM 778 C CA . ARG A 1 103 ? 12.992 -6.633 -4.988 1 98.06 103 ARG A CA 1
ATOM 779 C C . ARG A 1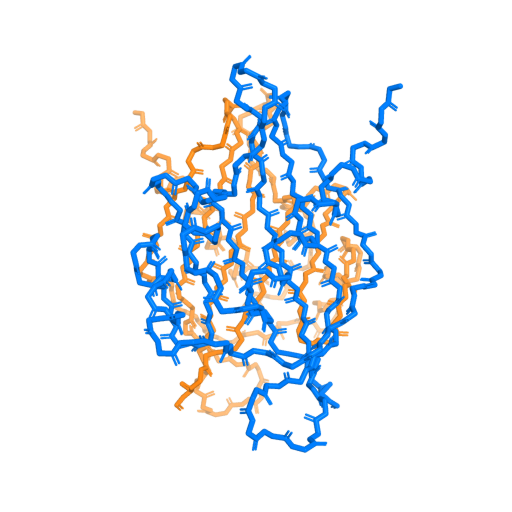 103 ? 13.727 -7.641 -5.875 1 98.06 103 ARG A C 1
ATOM 781 O O . ARG A 1 103 ? 13.375 -8.82 -5.895 1 98.06 103 ARG A O 1
ATOM 788 N N . GLN A 1 104 ? 14.656 -7.117 -6.539 1 97.12 104 GLN A N 1
ATOM 789 C CA . GLN A 1 104 ? 15.461 -7.984 -7.395 1 97.12 104 GLN A CA 1
ATOM 790 C C . GLN A 1 104 ? 16.469 -8.789 -6.574 1 97.12 104 GLN A C 1
ATOM 792 O O . GLN A 1 104 ? 17.172 -8.234 -5.73 1 97.12 104 GLN A O 1
ATOM 797 N N . GLN A 1 105 ? 16.5 -10.031 -6.809 1 95.5 105 GLN A N 1
ATOM 798 C CA . GLN A 1 105 ? 17.438 -10.938 -6.148 1 95.5 105 GLN A CA 1
ATOM 799 C C . GLN A 1 105 ? 18.766 -11.016 -6.902 1 95.5 105 GLN A C 1
ATOM 801 O O . GLN A 1 105 ? 18.859 -10.57 -8.047 1 95.5 105 GLN A O 1
ATOM 806 N N . PRO A 1 106 ? 19.797 -11.562 -6.277 1 94.69 106 PRO A N 1
ATOM 807 C CA . PRO A 1 106 ? 21.109 -11.641 -6.914 1 94.69 106 PRO A CA 1
ATOM 808 C C . PRO A 1 106 ? 21.078 -12.422 -8.227 1 94.69 106 PRO A C 1
ATOM 810 O O . PRO A 1 106 ? 21.844 -12.125 -9.148 1 94.69 106 PRO A O 1
ATOM 813 N N . ASP A 1 107 ? 20.219 -13.367 -8.414 1 94.62 107 ASP A N 1
ATOM 814 C CA . ASP A 1 107 ? 20.156 -14.195 -9.617 1 94.62 107 ASP A CA 1
ATOM 815 C C . ASP A 1 107 ? 19.312 -13.523 -10.703 1 94.62 107 ASP A C 1
ATOM 817 O O . ASP A 1 107 ? 19.094 -14.102 -11.773 1 94.62 107 ASP A O 1
ATOM 821 N N . GLY A 1 108 ? 18.766 -12.375 -10.422 1 93.94 108 GLY A N 1
ATOM 822 C CA . GLY A 1 108 ? 18.031 -11.602 -11.414 1 93.94 108 GLY A CA 1
ATOM 823 C C . GLY A 1 108 ? 16.531 -11.719 -11.281 1 93.94 108 GLY A C 1
ATOM 824 O O . GLY A 1 108 ? 15.781 -10.93 -11.867 1 93.94 108 GLY A O 1
ATOM 825 N N . THR A 1 109 ? 16.078 -12.664 -10.508 1 95 109 THR A N 1
ATOM 826 C CA . THR A 1 109 ? 14.641 -12.82 -10.297 1 95 109 THR A CA 1
ATOM 827 C C . THR A 1 109 ? 14.117 -11.773 -9.312 1 95 109 THR A C 1
ATOM 829 O O . THR A 1 109 ? 14.898 -11.086 -8.656 1 95 109 THR A O 1
ATOM 832 N N . TRP A 1 110 ? 12.812 -11.602 -9.375 1 97.5 110 TRP A N 1
ATOM 833 C CA . TRP A 1 110 ? 12.188 -10.641 -8.477 1 97.5 110 TRP A CA 1
ATOM 834 C C . TRP A 1 110 ? 11.312 -11.344 -7.445 1 97.5 110 TRP A C 1
ATOM 836 O O . TRP A 1 110 ? 10.664 -12.344 -7.75 1 97.5 110 TRP A O 1
ATOM 846 N N . CYS A 1 111 ? 11.32 -10.82 -6.262 1 97.94 111 CYS A N 1
ATOM 847 C CA . CYS A 1 111 ? 10.445 -11.344 -5.219 1 97.94 111 CYS A CA 1
ATOM 848 C C . CYS A 1 111 ? 9.57 -10.234 -4.641 1 97.94 111 CYS A C 1
ATOM 850 O O . CYS A 1 111 ? 9.992 -9.086 -4.539 1 97.94 111 CYS A O 1
ATOM 852 N N . ASN A 1 112 ? 8.367 -10.602 -4.332 1 98.62 112 ASN A N 1
ATOM 853 C CA . ASN A 1 112 ? 7.387 -9.68 -3.762 1 98.62 112 ASN A CA 1
ATOM 854 C C . ASN A 1 112 ? 7.551 -9.555 -2.25 1 98.62 112 ASN A C 1
ATOM 856 O O . ASN A 1 112 ? 7.402 -10.539 -1.521 1 98.62 112 ASN A O 1
ATOM 860 N N . LEU A 1 113 ? 7.781 -8.336 -1.736 1 98.44 113 LEU A N 1
ATOM 861 C CA . LEU A 1 113 ? 8.016 -8.07 -0.322 1 98.44 113 LEU A CA 1
ATOM 862 C C . LEU A 1 113 ? 6.73 -7.617 0.365 1 98.44 113 LEU A C 1
ATOM 864 O O . LEU A 1 113 ? 6.609 -7.711 1.589 1 98.44 113 LEU A O 1
ATOM 868 N N . PHE A 1 114 ? 5.852 -7.117 -0.357 1 98.81 114 PHE A N 1
ATOM 869 C CA . PHE A 1 114 ? 4.699 -6.406 0.193 1 98.81 114 PHE A CA 1
ATOM 870 C C . PHE A 1 114 ? 3.564 -6.348 -0.821 1 98.81 114 PHE A C 1
ATOM 872 O O . PHE A 1 114 ? 3.801 -6.16 -2.018 1 98.81 114 PHE A O 1
ATOM 879 N N . SER A 1 115 ? 2.367 -6.465 -0.343 1 98.81 115 SER A N 1
ATOM 880 C CA . SER A 1 115 ? 1.181 -6.234 -1.162 1 98.81 115 SER A CA 1
ATOM 881 C C . SER A 1 115 ? 0.04 -5.656 -0.331 1 98.81 115 SER A C 1
ATOM 883 O O . SER A 1 115 ? -0.19 -6.086 0.801 1 98.81 115 SER A O 1
ATOM 885 N N . GLN A 1 116 ? -0.632 -4.758 -0.865 1 98.88 116 GLN A N 1
ATOM 886 C CA . GLN A 1 116 ? -1.832 -4.211 -0.237 1 98.88 116 GLN A CA 1
ATOM 887 C C . GLN A 1 116 ? -2.965 -4.066 -1.25 1 98.88 116 GLN A C 1
ATOM 889 O O . GLN A 1 116 ? -2.748 -3.588 -2.365 1 98.88 116 GLN A O 1
ATOM 894 N N . ASP A 1 117 ? -4.094 -4.5 -0.877 1 98.75 117 ASP A N 1
ATOM 895 C CA . ASP A 1 117 ? -5.297 -4.438 -1.704 1 98.75 117 ASP A CA 1
ATOM 896 C C . ASP A 1 117 ? -6.305 -3.443 -1.135 1 98.75 117 ASP A C 1
ATOM 898 O O . ASP A 1 117 ? -6.66 -3.516 0.044 1 98.75 117 ASP A O 1
ATOM 902 N N . THR A 1 118 ? -6.773 -2.523 -1.898 1 98.75 118 THR A N 1
ATOM 903 C CA . THR A 1 118 ? -7.816 -1.571 -1.538 1 98.75 118 THR A CA 1
ATOM 904 C C . THR A 1 118 ? -9.039 -1.75 -2.432 1 98.75 118 THR A C 1
ATOM 906 O O . THR A 1 118 ? -9.008 -1.415 -3.617 1 98.75 118 THR A O 1
ATOM 909 N N . PRO A 1 119 ? -10.148 -2.254 -1.859 1 98.06 119 PRO A N 1
ATOM 910 C CA . PRO A 1 119 ? -11.352 -2.365 -2.68 1 98.06 119 PRO A CA 1
ATOM 911 C C . PRO A 1 119 ? -11.789 -1.029 -3.281 1 98.06 119 PRO A C 1
ATOM 913 O O . PRO A 1 119 ? -11.75 -0.001 -2.6 1 98.06 119 PRO A O 1
ATOM 916 N N . SER A 1 120 ? -12.094 -1.048 -4.547 1 97.19 120 SER A N 1
ATOM 917 C CA . SER A 1 120 ? -12.578 0.155 -5.215 1 97.19 120 SER A CA 1
ATOM 918 C C . SER A 1 120 ? -13.969 0.542 -4.711 1 97.19 120 SER A C 1
ATOM 920 O O . SER A 1 120 ? -14.781 -0.327 -4.383 1 97.19 120 SER A O 1
ATOM 922 N N . LEU A 1 121 ? -14.172 1.873 -4.535 1 88.19 121 LEU A N 1
ATOM 923 C CA . LEU A 1 121 ? -15.516 2.365 -4.227 1 88.19 121 LEU A CA 1
ATOM 924 C C . LEU A 1 121 ? -16.453 2.141 -5.402 1 88.19 121 LEU A C 1
ATOM 926 O O . LEU A 1 121 ? -16.109 2.445 -6.547 1 88.19 121 LEU A O 1
ATOM 930 N N . ALA A 1 122 ? -16.984 1.069 -5.922 1 62.66 122 ALA A N 1
ATOM 931 C CA . ALA A 1 122 ? -17.938 0.926 -7.012 1 62.66 122 ALA A CA 1
ATOM 932 C C . ALA A 1 122 ? -18.703 2.225 -7.242 1 62.66 122 ALA A C 1
ATOM 934 O O . ALA A 1 122 ? -18.969 2.969 -6.293 1 62.66 122 ALA A O 1
ATOM 935 N N . MET B 1 1 ? 19.875 6.723 18.922 1 46.84 1 MET B N 1
ATOM 936 C CA . MET B 1 1 ? 19.562 6.332 17.547 1 46.84 1 MET B CA 1
ATOM 937 C C . MET B 1 1 ? 18.094 5.977 17.422 1 46.84 1 MET B C 1
ATOM 939 O O . MET B 1 1 ? 17.609 5.039 18.047 1 46.84 1 MET B O 1
ATOM 943 N N . THR B 1 2 ? 17.234 6.922 17.141 1 66.31 2 THR B N 1
ATOM 944 C CA . THR B 1 2 ? 15.797 6.734 17.219 1 66.31 2 THR B CA 1
ATOM 945 C C . THR B 1 2 ? 15.359 5.531 16.391 1 66.31 2 THR B C 1
ATOM 947 O O . THR B 1 2 ? 15.891 5.301 15.305 1 66.31 2 THR B O 1
ATOM 950 N N . ASP B 1 3 ? 14.703 4.598 16.922 1 91.5 3 ASP B N 1
ATOM 951 C CA . ASP B 1 3 ? 14.062 3.41 16.359 1 91.5 3 ASP B CA 1
ATOM 952 C C . ASP B 1 3 ? 13.273 3.756 15.102 1 91.5 3 ASP B C 1
ATOM 954 O O . ASP B 1 3 ? 12.562 4.762 15.062 1 91.5 3 ASP B O 1
ATOM 958 N N . LEU B 1 4 ? 13.781 3.238 13.945 1 96.12 4 LEU B N 1
ATOM 959 C CA . LEU B 1 4 ? 13.164 3.471 12.648 1 96.12 4 LEU B CA 1
ATOM 960 C C . LEU B 1 4 ? 11.641 3.488 12.773 1 96.12 4 LEU B C 1
ATOM 962 O O . LEU B 1 4 ? 10.977 4.363 12.211 1 96.12 4 LEU B O 1
ATOM 966 N N . LEU B 1 5 ? 11.102 2.574 13.508 1 97.44 5 LEU B N 1
ATOM 967 C CA . LEU B 1 5 ? 9.664 2.498 13.719 1 97.44 5 LEU B CA 1
ATOM 968 C C . LEU B 1 5 ? 9.141 3.758 14.398 1 97.44 5 LEU B C 1
ATOM 970 O O . LEU B 1 5 ? 8.141 4.34 13.969 1 97.44 5 LEU B O 1
ATOM 974 N N . GLU B 1 6 ? 9.742 4.184 15.43 1 96.88 6 GLU B N 1
ATOM 975 C CA . GLU B 1 6 ? 9.344 5.383 16.156 1 96.88 6 GLU B CA 1
ATOM 976 C C . GLU B 1 6 ? 9.438 6.621 15.266 1 96.88 6 GLU B C 1
ATOM 978 O O . GLU B 1 6 ? 8.562 7.488 15.305 1 96.88 6 GLU B O 1
ATOM 983 N N . THR B 1 7 ? 10.523 6.66 14.516 1 97.25 7 THR B N 1
ATOM 984 C CA . THR B 1 7 ? 10.734 7.781 13.602 1 97.25 7 THR B CA 1
ATOM 985 C C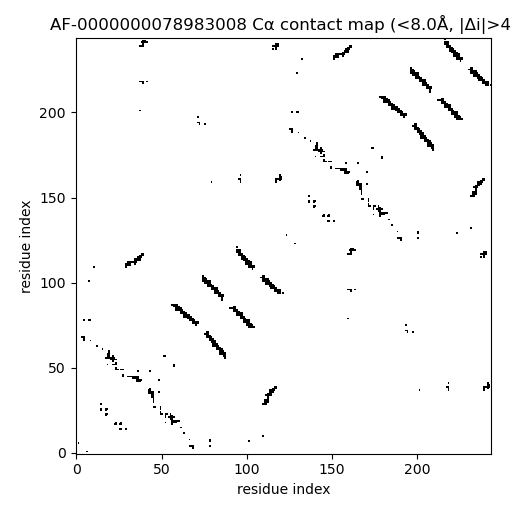 . THR B 1 7 ? 9.594 7.875 12.594 1 97.25 7 THR B C 1
ATOM 987 O O . THR B 1 7 ? 9.023 8.945 12.391 1 97.25 7 THR B O 1
ATOM 990 N N . LEU B 1 8 ? 9.211 6.777 11.992 1 98.38 8 LEU B N 1
ATOM 991 C CA . LEU B 1 8 ? 8.188 6.797 10.953 1 98.38 8 LEU B CA 1
ATOM 992 C C . LEU B 1 8 ? 6.805 7.012 11.555 1 98.38 8 LEU B C 1
ATOM 994 O O . LEU B 1 8 ? 5.949 7.648 10.938 1 98.38 8 LEU B O 1
ATOM 998 N N . LEU B 1 9 ? 6.598 6.508 12.758 1 98.31 9 LEU B N 1
ATOM 999 C CA . LEU B 1 9 ? 5.336 6.785 13.438 1 98.31 9 LEU B CA 1
ATOM 1000 C C . LEU B 1 9 ? 5.199 8.273 13.734 1 98.31 9 LEU B C 1
ATOM 1002 O O . LEU B 1 9 ? 4.102 8.828 13.641 1 98.31 9 LEU B O 1
ATOM 1006 N N . ASP B 1 10 ? 6.309 8.844 14.133 1 97.62 10 ASP B N 1
ATOM 1007 C CA . ASP B 1 10 ? 6.293 10.281 14.344 1 97.62 10 ASP B CA 1
ATOM 1008 C C . ASP B 1 10 ? 5.941 11.031 13.055 1 97.62 10 ASP B C 1
ATOM 1010 O O . ASP B 1 10 ? 5.164 11.984 13.078 1 97.62 10 ASP B O 1
ATOM 1014 N N . CYS B 1 11 ? 6.523 10.641 11.953 1 98.12 11 CYS B N 1
ATOM 1015 C CA . CYS B 1 11 ? 6.207 11.227 10.656 1 98.12 11 CYS B CA 1
ATOM 1016 C C . CYS B 1 11 ? 4.719 11.094 10.344 1 98.12 11 CYS B C 1
ATOM 1018 O O . CYS B 1 11 ? 4.059 12.078 10.008 1 98.12 11 CYS B O 1
ATOM 1020 N N . GLU B 1 12 ? 4.215 9.906 10.547 1 98.38 12 GLU B N 1
ATOM 1021 C CA . GLU B 1 12 ? 2.807 9.656 10.273 1 98.38 12 GLU B CA 1
ATOM 1022 C C . GLU B 1 12 ? 1.907 10.469 11.195 1 98.38 12 GLU B C 1
ATOM 1024 O O . GLU B 1 12 ? 0.875 10.984 10.773 1 98.38 12 GLU B O 1
ATOM 1029 N N . THR B 1 13 ? 2.26 10.484 12.438 1 98.25 13 THR B N 1
ATOM 1030 C CA . THR B 1 13 ? 1.47 11.234 13.406 1 98.25 13 THR B CA 1
ATOM 1031 C C . THR B 1 13 ? 1.367 12.695 13.008 1 98.25 13 THR B C 1
ATOM 1033 O O . THR B 1 13 ? 0.31 13.312 13.148 1 98.25 13 THR B O 1
ATOM 1036 N N . ARG B 1 14 ? 2.438 13.25 12.469 1 97.38 14 ARG B N 1
ATOM 1037 C CA . ARG B 1 14 ? 2.418 14.633 12 1 97.38 14 ARG B CA 1
ATOM 1038 C C . ARG B 1 14 ? 1.449 14.805 10.836 1 97.38 14 ARG B C 1
ATOM 1040 O O . ARG B 1 14 ? 0.74 15.812 10.75 1 97.38 14 ARG B O 1
ATOM 1047 N N . VAL B 1 15 ? 1.41 13.867 9.969 1 97.62 15 VAL B N 1
ATOM 1048 C CA . VAL B 1 15 ? 0.49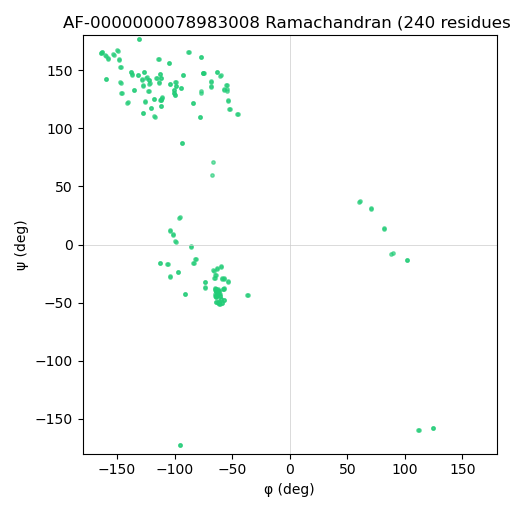3 13.922 8.836 1 97.62 15 VAL B CA 1
ATOM 1049 C C . VAL B 1 15 ? -0.949 13.883 9.336 1 97.62 15 VAL B C 1
ATOM 1051 O O . VAL B 1 15 ? -1.772 14.711 8.938 1 97.62 15 VAL B O 1
ATOM 1054 N N . TRP B 1 16 ? -1.27 12.953 10.203 1 98.06 16 TRP B N 1
ATOM 1055 C CA . TRP B 1 16 ? -2.619 12.828 10.75 1 98.06 16 TRP B CA 1
ATOM 1056 C C . TRP B 1 16 ? -3.004 14.078 11.539 1 98.06 16 TRP B C 1
ATOM 1058 O O . TRP B 1 16 ? -4.152 14.523 11.484 1 98.06 16 TRP B O 1
ATOM 1068 N N . GLN B 1 17 ? -2.016 14.625 12.273 1 98.12 17 GLN B N 1
ATOM 1069 C CA . GLN B 1 17 ? -2.283 15.852 13.023 1 98.12 17 GLN B CA 1
ATOM 1070 C C . GLN B 1 17 ? -2.613 17 12.078 1 98.12 17 GLN B C 1
ATOM 1072 O O . GLN B 1 17 ? -3.447 17.859 12.398 1 98.12 17 GLN B O 1
ATOM 1077 N N . ALA B 1 18 ? -1.897 17.062 10.961 1 97.56 18 ALA B N 1
ATOM 1078 C CA . ALA B 1 18 ? -2.213 18.078 9.961 1 97.56 18 ALA B CA 1
ATOM 1079 C C . ALA B 1 18 ? -3.656 17.953 9.484 1 97.56 18 ALA B C 1
ATOM 1081 O O . ALA B 1 18 ? -4.332 18.953 9.242 1 97.56 18 ALA B O 1
ATOM 1082 N N . LEU B 1 19 ? -4.188 16.719 9.312 1 97.5 19 LEU B N 1
ATOM 1083 C CA . LEU B 1 19 ? -5.562 16.469 8.898 1 97.5 19 LEU B CA 1
ATOM 1084 C C . LEU B 1 19 ? -6.547 16.953 9.961 1 97.5 19 LEU B C 1
ATOM 1086 O O . LEU B 1 19 ? -7.625 17.453 9.625 1 97.5 19 LEU B O 1
ATOM 1090 N N . VAL B 1 20 ? -6.172 16.781 11.234 1 98.12 20 VAL B N 1
ATOM 1091 C CA . VAL B 1 20 ? -7.012 17.188 12.352 1 98.12 20 VAL B CA 1
ATOM 1092 C C . VAL B 1 20 ? -6.992 18.719 12.484 1 98.12 20 VAL B C 1
ATOM 1094 O O . VAL B 1 20 ? -8.016 19.328 12.781 1 98.12 20 VAL B O 1
ATOM 1097 N N . ASP B 1 21 ? -5.828 19.297 12.227 1 97.75 21 ASP B N 1
ATOM 1098 C CA . ASP B 1 21 ? -5.656 20.734 12.383 1 97.75 21 ASP B CA 1
ATOM 1099 C C . ASP B 1 21 ? -6.148 21.5 11.156 1 97.75 21 ASP B C 1
ATOM 1101 O O . ASP B 1 21 ? -6.352 22.703 11.203 1 97.75 21 ASP B O 1
ATOM 1105 N N . GLY B 1 22 ? -6.32 20.781 10.094 1 97.19 22 GLY B N 1
ATOM 1106 C CA . GLY B 1 22 ? -6.625 21.438 8.828 1 97.19 22 GLY B CA 1
ATOM 1107 C C . GLY B 1 22 ? -5.445 22.203 8.25 1 97.19 22 GLY B C 1
ATOM 1108 O O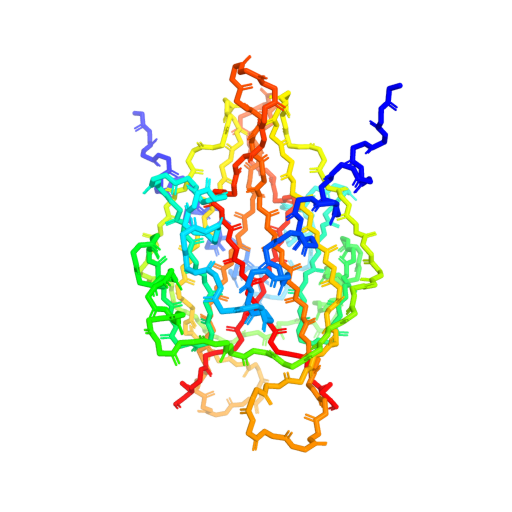 . GLY B 1 22 ? -5.625 23.266 7.656 1 97.19 22 GLY B O 1
ATOM 1109 N N . ASP B 1 23 ? -4.27 21.719 8.523 1 96.5 23 ASP B N 1
ATOM 1110 C CA . ASP B 1 23 ? -3.045 22.391 8.102 1 96.5 23 ASP B CA 1
ATOM 1111 C C . ASP B 1 23 ? -2.555 21.844 6.762 1 96.5 23 ASP B C 1
ATOM 1113 O O . ASP B 1 23 ? -1.681 20.969 6.723 1 96.5 23 ASP B O 1
ATOM 1117 N N . ALA B 1 24 ? -3.025 22.391 5.676 1 94.81 24 ALA B N 1
ATOM 1118 C CA . ALA B 1 24 ? -2.709 21.922 4.328 1 94.81 24 ALA B CA 1
ATOM 1119 C C . ALA B 1 24 ? -1.224 22.078 4.027 1 94.81 24 ALA B C 1
ATOM 1121 O O . ALA B 1 24 ? -0.624 21.234 3.354 1 94.81 24 ALA B O 1
ATOM 1122 N N . ALA B 1 25 ? -0.673 23.109 4.465 1 94.75 25 ALA B N 1
ATOM 1123 C CA . ALA B 1 25 ? 0.736 23.391 4.203 1 94.75 25 ALA B CA 1
ATOM 1124 C C . ALA B 1 25 ? 1.634 22.344 4.852 1 94.75 25 ALA B C 1
ATOM 1126 O O . ALA B 1 25 ? 2.588 21.859 4.234 1 94.75 25 ALA B O 1
ATOM 1127 N N . ALA B 1 26 ? 1.324 22.031 6.09 1 95.12 26 ALA B N 1
ATOM 1128 C CA . ALA B 1 26 ? 2.1 21 6.785 1 95.12 26 ALA B CA 1
ATOM 1129 C C . ALA B 1 26 ? 1.968 19.641 6.09 1 95.12 26 ALA B C 1
ATOM 1131 O O . ALA B 1 26 ? 2.949 18.906 5.957 1 95.12 26 ALA B O 1
ATOM 1132 N N . ASP B 1 27 ? 0.736 19.281 5.668 1 95.75 27 ASP B N 1
ATOM 1133 C CA . ASP B 1 27 ? 0.508 18.047 4.941 1 95.75 27 ASP B CA 1
ATOM 1134 C C . ASP B 1 27 ? 1.319 18 3.648 1 95.75 27 ASP B C 1
ATOM 1136 O O . ASP B 1 27 ? 2.062 17.047 3.404 1 95.75 27 ASP B O 1
ATOM 1140 N N . GLU B 1 28 ? 1.23 19.031 2.879 1 95.31 28 GLU B N 1
ATOM 1141 C CA . GLU B 1 28 ? 1.93 19.094 1.6 1 95.31 28 GLU B CA 1
ATOM 1142 C C . GLU B 1 28 ? 3.441 19 1.791 1 95.31 28 GLU B C 1
ATOM 1144 O O . GLU B 1 28 ? 4.137 18.359 1.002 1 95.31 28 GLU B O 1
ATOM 1149 N N . ALA B 1 29 ? 3.955 19.656 2.814 1 94.44 29 ALA B N 1
ATOM 1150 C CA . ALA B 1 29 ? 5.391 19.703 3.076 1 94.44 29 ALA B CA 1
ATOM 1151 C C . ALA B 1 29 ? 5.934 18.312 3.396 1 94.44 29 ALA B C 1
ATOM 1153 O O . ALA B 1 29 ? 7.117 18.047 3.174 1 94.44 29 ALA B O 1
ATOM 1154 N N . ALA B 1 30 ? 5.078 17.438 3.904 1 96.81 30 ALA B N 1
ATOM 1155 C CA . ALA B 1 30 ? 5.492 16.094 4.281 1 96.81 30 ALA B CA 1
ATOM 1156 C C . ALA B 1 30 ? 5.531 15.164 3.068 1 96.81 30 ALA B C 1
ATOM 1158 O O . ALA B 1 30 ? 6.086 14.07 3.135 1 96.81 30 ALA B O 1
ATOM 1159 N N . LEU B 1 31 ? 4.961 15.594 1.927 1 97.44 31 LEU B N 1
ATOM 1160 C CA . LEU B 1 31 ? 4.809 14.734 0.759 1 97.44 31 LEU B CA 1
ATOM 1161 C C . LEU B 1 31 ? 5.918 14.992 -0.256 1 97.44 31 LEU B C 1
ATOM 1163 O O . LEU B 1 31 ? 6.27 16.141 -0.517 1 97.44 31 LEU B O 1
ATOM 1167 N N . ASP B 1 32 ? 6.449 13.938 -0.792 1 97.06 32 ASP B N 1
ATOM 1168 C CA . ASP B 1 32 ? 7.355 14.039 -1.932 1 97.06 32 ASP B CA 1
ATOM 1169 C C . ASP B 1 32 ? 6.645 14.617 -3.15 1 97.06 32 ASP B C 1
ATOM 1171 O O . ASP B 1 32 ? 5.453 14.375 -3.357 1 97.06 32 ASP B O 1
ATOM 1175 N N . PRO B 1 33 ? 7.391 15.391 -4.039 1 95.31 33 PRO B N 1
ATOM 1176 C CA . PRO B 1 33 ? 6.77 15.898 -5.266 1 95.31 33 PRO B CA 1
ATOM 1177 C C . PRO B 1 33 ? 6.195 14.781 -6.137 1 95.31 33 PRO B C 1
ATOM 1179 O O . PRO B 1 33 ? 5.23 15 -6.871 1 95.31 33 PRO B O 1
ATOM 1182 N N . GLY B 1 34 ? 6.762 13.578 -6.078 1 95.38 34 GLY B N 1
ATOM 1183 C CA . GLY B 1 34 ? 6.301 12.43 -6.844 1 95.38 34 GLY B CA 1
ATOM 1184 C C . GLY B 1 34 ? 5.375 11.523 -6.059 1 95.38 34 GLY B C 1
ATOM 1185 O O . GLY B 1 34 ? 5.238 10.336 -6.379 1 95.38 34 GLY B O 1
ATOM 1186 N N . PHE B 1 35 ? 4.77 12.102 -5.051 1 97.88 35 PHE B N 1
ATOM 1187 C CA . PHE B 1 35 ? 3.9 11.336 -4.168 1 97.88 35 PHE B CA 1
ATOM 1188 C C . PHE B 1 35 ? 2.818 10.617 -4.965 1 97.88 35 PHE B C 1
ATOM 1190 O O . PHE B 1 35 ? 2.227 11.195 -5.879 1 97.88 35 PHE B O 1
ATOM 1197 N N . LEU B 1 36 ? 2.568 9.367 -4.605 1 98.69 36 LEU B N 1
ATOM 1198 C CA . LEU B 1 36 ? 1.479 8.562 -5.145 1 98.69 36 LEU B CA 1
ATOM 1199 C C . LEU B 1 36 ? 0.536 8.109 -4.035 1 98.69 36 LEU B C 1
ATOM 1201 O O . LEU B 1 36 ? 0.943 7.383 -3.127 1 98.69 36 LEU B O 1
ATOM 1205 N N . GLY B 1 37 ? -0.681 8.531 -4.094 1 98.62 37 GLY B N 1
ATOM 1206 C CA . GLY B 1 37 ? -1.741 8.023 -3.24 1 98.62 37 GLY B CA 1
ATOM 1207 C C . GLY B 1 37 ? -2.604 6.977 -3.918 1 98.62 37 GLY B C 1
ATOM 1208 O O . GLY B 1 37 ? -2.91 7.094 -5.105 1 98.62 37 GLY B O 1
ATOM 1209 N N . VAL B 1 38 ? -2.977 5.965 -3.225 1 98.81 38 VAL B N 1
ATOM 1210 C CA . VAL B 1 38 ? -3.861 4.91 -3.701 1 98.81 38 VAL B CA 1
ATOM 1211 C C . VAL B 1 38 ? -5.02 4.723 -2.723 1 98.81 38 VAL B C 1
ATOM 1213 O O . VAL B 1 38 ? -4.816 4.281 -1.589 1 98.81 38 VAL B O 1
ATOM 1216 N N . TYR B 1 39 ? -6.168 5.031 -3.154 1 98.19 39 TYR B N 1
ATOM 1217 C CA . TYR B 1 39 ? -7.363 5.031 -2.32 1 98.19 39 TYR B CA 1
ATOM 1218 C C . TYR B 1 39 ? -8.5 4.277 -3 1 98.19 39 TYR B C 1
ATOM 1220 O O . TYR B 1 39 ? -8.359 3.812 -4.133 1 98.19 39 TYR B O 1
ATOM 1228 N N . SER B 1 40 ? -9.633 4.148 -2.314 1 98.06 40 SER B N 1
ATOM 1229 C CA . SER B 1 40 ? -10.773 3.422 -2.861 1 98.06 40 SER B CA 1
ATOM 1230 C C . SER B 1 40 ? -11.344 4.133 -4.082 1 98.06 40 SER B C 1
ATOM 1232 O O . SER B 1 40 ? -12.016 3.51 -4.914 1 98.06 40 SER B O 1
ATOM 1234 N N . ASP B 1 41 ? -11.07 5.426 -4.164 1 96.94 41 ASP B N 1
ATOM 1235 C CA . ASP B 1 41 ? -11.625 6.16 -5.301 1 96.94 41 ASP B CA 1
ATOM 1236 C C . ASP B 1 41 ? -10.562 6.379 -6.379 1 96.94 41 ASP B C 1
ATOM 1238 O O . ASP B 1 41 ? -10.766 7.156 -7.312 1 96.94 41 ASP B O 1
ATOM 1242 N N . GLY B 1 42 ? -9.383 5.762 -6.258 1 97.75 42 GLY B N 1
ATOM 1243 C CA . GLY B 1 42 ? -8.406 5.781 -7.332 1 97.75 42 GLY B CA 1
ATOM 1244 C C . GLY B 1 42 ? -7.055 6.32 -6.902 1 97.75 42 GLY B C 1
ATOM 1245 O O . GLY B 1 42 ? -6.68 6.199 -5.734 1 97.75 42 GLY B O 1
ATOM 1246 N N . PHE B 1 43 ? -6.312 6.77 -7.867 1 98.5 43 PHE B N 1
ATOM 1247 C CA . PHE B 1 43 ? -4.965 7.281 -7.672 1 98.5 43 PHE B CA 1
ATOM 1248 C C . PHE B 1 43 ? -4.984 8.789 -7.457 1 98.5 43 PHE B C 1
ATOM 1250 O O . PHE B 1 43 ? -5.832 9.492 -8.016 1 98.5 43 PHE B O 1
ATOM 1257 N N . SER B 1 44 ? -4.102 9.266 -6.66 1 97.19 44 SER B N 1
ATOM 1258 C CA . SER B 1 44 ? -3.957 10.695 -6.41 1 97.19 44 SER B CA 1
ATOM 1259 C C . SER B 1 44 ? -2.49 11.109 -6.398 1 97.19 44 SER B C 1
ATOM 1261 O O . SER B 1 44 ? -1.627 10.336 -5.969 1 97.19 44 SER B O 1
ATOM 1263 N N . GLY B 1 45 ? -2.236 12.297 -6.855 1 97 45 GLY B N 1
ATOM 1264 C CA . GLY B 1 45 ? -0.919 12.883 -6.688 1 97 45 GLY B CA 1
ATOM 1265 C C . GLY B 1 45 ? -0.816 13.781 -5.469 1 97 45 GLY B C 1
ATOM 1266 O O . GLY B 1 45 ? -1.746 13.852 -4.664 1 97 45 GLY B O 1
ATOM 1267 N N . ARG B 1 46 ? 0.292 14.445 -5.375 1 96.19 46 ARG B N 1
ATOM 1268 C CA . ARG B 1 46 ? 0.606 15.281 -4.223 1 96.19 46 ARG B CA 1
ATOM 1269 C C . ARG B 1 46 ? -0.416 16.406 -4.066 1 96.19 46 ARG B C 1
ATOM 1271 O O . ARG B 1 46 ? -0.985 16.578 -2.99 1 96.19 46 ARG B O 1
ATOM 1278 N N . ALA B 1 47 ? -0.689 17.156 -5.121 1 92.75 47 ALA B N 1
ATOM 1279 C CA . ALA B 1 47 ? -1.591 18.312 -5.078 1 92.75 47 ALA B CA 1
ATOM 1280 C C . ALA B 1 47 ? -3.012 17.875 -4.727 1 92.75 47 ALA B C 1
ATOM 1282 O O . ALA B 1 47 ? -3.689 18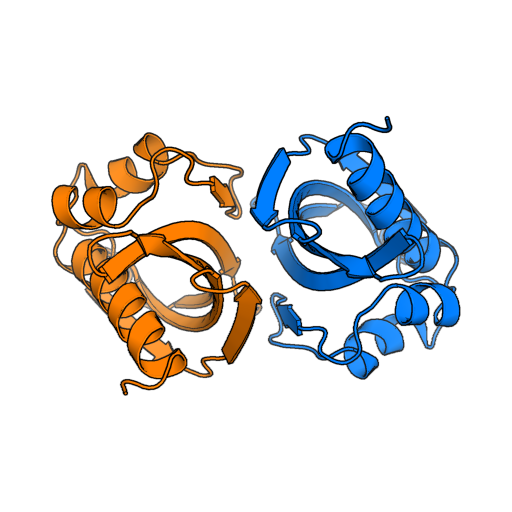.531 -3.934 1 92.75 47 ALA B O 1
ATOM 1283 N N . GLU B 1 48 ? -3.436 16.797 -5.348 1 93.25 48 GLU B N 1
ATOM 1284 C CA . GLU B 1 48 ? -4.777 16.281 -5.086 1 93.25 48 GLU B CA 1
ATOM 1285 C C . GLU B 1 48 ? -4.918 15.82 -3.643 1 93.25 48 GLU B C 1
ATOM 1287 O O . GLU B 1 48 ? -5.949 16.047 -3.006 1 93.25 48 GLU B O 1
ATOM 1292 N N . HIS B 1 49 ? -3.938 15.133 -3.143 1 93.12 49 HIS B N 1
ATOM 1293 C CA . HIS B 1 49 ? -3.965 14.664 -1.76 1 93.12 49 HIS B CA 1
ATOM 1294 C C . HIS B 1 49 ? -4.02 15.836 -0.786 1 93.12 49 HIS B C 1
ATOM 1296 O O . HIS B 1 49 ? -4.883 15.875 0.095 1 93.12 49 HIS B O 1
ATOM 1302 N N . ALA B 1 50 ? -3.123 16.812 -0.969 1 91.38 50 ALA B N 1
ATOM 1303 C CA . ALA B 1 50 ? -3.076 17.969 -0.089 1 91.38 50 ALA B CA 1
ATOM 1304 C C . ALA B 1 50 ? -4.344 18.812 -0.221 1 91.38 50 ALA B C 1
ATOM 1306 O O . ALA B 1 50 ? -4.77 19.453 0.739 1 91.38 50 ALA B O 1
ATOM 1307 N N . GLY B 1 51 ? -4.949 18.781 -1.361 1 92.25 51 GLY B N 1
ATOM 1308 C CA . GLY B 1 51 ? -6.152 19.547 -1.646 1 92.25 51 GLY B CA 1
ATOM 1309 C C . GLY B 1 51 ? -7.336 19.141 -0.785 1 92.25 51 GLY B C 1
ATOM 1310 O O . GLY B 1 51 ? -8.297 19.891 -0.643 1 92.25 51 GLY B O 1
ATOM 1311 N N . GLN B 1 52 ? -7.277 17.938 -0.232 1 91.75 52 GLN B N 1
ATOM 1312 C CA . GLN B 1 52 ? -8.359 17.469 0.631 1 91.75 52 GLN B CA 1
ATOM 1313 C C . GLN B 1 52 ? -8.531 18.391 1.838 1 91.75 52 GLN B C 1
ATOM 1315 O O . GLN B 1 52 ? -9.578 18.375 2.488 1 91.75 52 GLN B O 1
ATOM 1320 N N . LEU B 1 53 ? -7.527 19.203 2.154 1 94.88 53 LEU B N 1
ATOM 1321 C CA . LEU B 1 53 ? -7.555 20.062 3.324 1 94.88 53 LEU B CA 1
ATOM 1322 C C . LEU B 1 53 ? -7.93 21.5 2.932 1 94.88 53 LEU B C 1
ATOM 1324 O O . LEU B 1 53 ? -7.883 22.406 3.764 1 94.88 53 LEU B O 1
ATOM 1328 N N . ALA B 1 54 ? -8.211 21.719 1.671 1 92.12 54 ALA B N 1
ATOM 1329 C CA . ALA B 1 54 ? -8.508 23.062 1.165 1 92.12 54 ALA B CA 1
ATOM 1330 C C . ALA B 1 54 ? -9.625 23.719 1.979 1 92.12 54 ALA B C 1
ATOM 1332 O O . ALA B 1 54 ? -9.633 24.938 2.158 1 92.12 54 ALA B O 1
ATOM 1333 N N . ASP B 1 55 ? -10.586 22.938 2.516 1 92.94 55 ASP B N 1
ATOM 1334 C CA . ASP B 1 55 ? -11.727 23.469 3.25 1 92.94 55 ASP B CA 1
ATOM 1335 C C . ASP B 1 55 ? -11.555 23.281 4.754 1 92.94 55 ASP B C 1
ATOM 1337 O O . ASP B 1 55 ? -12.523 23.375 5.512 1 92.94 55 ASP B O 1
ATOM 1341 N N . GLY B 1 56 ? -10.383 22.922 5.207 1 95.38 56 GLY B N 1
ATOM 1342 C CA . GLY B 1 56 ? -10.125 22.766 6.629 1 95.38 56 GLY B CA 1
ATOM 1343 C C . GLY B 1 56 ? -9.883 21.328 7.039 1 95.38 56 GLY B C 1
ATOM 1344 O O . GLY B 1 56 ? -9.5 20.5 6.215 1 95.38 56 GLY B O 1
ATOM 1345 N N . PRO B 1 57 ? -10.078 21.125 8.367 1 97.38 57 PRO B N 1
ATOM 1346 C CA . PRO B 1 57 ? -9.828 19.797 8.922 1 97.38 57 PRO B CA 1
ATOM 1347 C C . PRO B 1 57 ? -10.719 18.734 8.289 1 97.38 57 PRO B C 1
ATOM 1349 O O . PRO B 1 57 ? -11.883 19 7.98 1 97.38 57 PRO B O 1
ATOM 1352 N N . THR B 1 58 ? -10.203 17.547 8.133 1 97.38 58 THR B N 1
ATOM 1353 C CA . THR B 1 58 ? -10.984 16.438 7.594 1 97.38 58 THR B CA 1
ATOM 1354 C C . THR B 1 58 ? -11.211 15.367 8.664 1 97.38 58 THR B C 1
ATOM 1356 O O . THR B 1 58 ? -12.094 14.523 8.523 1 97.38 58 THR B O 1
ATOM 1359 N N . MET B 1 59 ? -10.445 15.414 9.742 1 97.69 59 MET B N 1
ATOM 1360 C CA . MET B 1 59 ? -10.516 14.461 10.844 1 97.69 59 MET B CA 1
ATOM 1361 C C . MET B 1 59 ? -10.703 15.188 12.172 1 97.69 59 MET B C 1
ATOM 1363 O O . MET B 1 59 ? -10.234 16.312 12.344 1 97.69 59 MET B O 1
ATOM 1367 N N . THR B 1 60 ? -11.383 14.562 13.102 1 98.06 60 THR B N 1
ATOM 1368 C CA . THR B 1 60 ? -11.523 15.164 14.43 1 98.06 60 THR B CA 1
ATOM 1369 C C . THR B 1 60 ? -10.609 14.461 15.43 1 98.06 60 THR B C 1
ATOM 1371 O O . THR B 1 60 ? -10.219 15.062 16.438 1 98.06 60 THR B O 1
ATOM 1374 N N . ARG B 1 61 ? -10.336 13.219 15.172 1 98.19 61 ARG B N 1
ATOM 1375 C CA . ARG B 1 61 ? -9.445 12.445 16.031 1 98.19 61 ARG B CA 1
ATOM 1376 C C . ARG B 1 61 ? -8.898 11.227 15.289 1 98.19 61 ARG B C 1
ATOM 1378 O O . ARG B 1 61 ? -9.453 10.82 14.266 1 98.19 61 ARG B O 1
ATOM 1385 N N . PHE B 1 62 ? -7.844 10.703 15.844 1 98.75 62 PHE B N 1
ATOM 1386 C CA . PHE B 1 62 ? -7.246 9.5 15.281 1 98.75 62 PHE B CA 1
ATOM 1387 C C . PHE B 1 62 ? -6.418 8.773 16.328 1 98.75 62 PHE B C 1
ATOM 1389 O O . PHE B 1 62 ? -6.039 9.359 17.344 1 98.75 62 PHE B O 1
ATOM 1396 N N . ALA B 1 63 ? -6.176 7.516 16.094 1 98.75 63 ALA B N 1
ATOM 1397 C CA . ALA B 1 63 ? -5.254 6.66 16.828 1 98.75 63 ALA B CA 1
ATOM 1398 C C . ALA B 1 63 ? -4.598 5.633 15.906 1 98.75 63 ALA B C 1
ATOM 1400 O O . ALA B 1 63 ? -5.273 5.008 15.086 1 98.75 63 ALA B O 1
ATOM 1401 N N . LEU B 1 64 ? -3.328 5.547 15.977 1 98.75 64 LEU B N 1
ATOM 1402 C CA . LEU B 1 64 ? -2.566 4.602 15.172 1 98.75 64 LEU B CA 1
ATOM 1403 C C . LEU B 1 64 ? -2.111 3.414 16.016 1 98.75 64 LEU B C 1
ATOM 1405 O O . LEU B 1 64 ? -1.704 3.582 17.156 1 98.75 64 LEU B O 1
ATOM 1409 N N . SER B 1 65 ? -2.197 2.219 15.469 1 98.62 65 SER B N 1
ATOM 1410 C CA . SER B 1 65 ? -1.818 1.009 16.188 1 98.62 65 SER B CA 1
ATOM 1411 C C . SER B 1 65 ? -1.302 -0.064 15.242 1 98.62 65 SER B C 1
ATOM 1413 O O . SER B 1 65 ? -1.338 0.111 14.023 1 98.62 65 SER B O 1
ATOM 1415 N N . GLN B 1 66 ? -0.655 -1.17 15.828 1 98.5 66 GLN B N 1
ATOM 1416 C CA . GLN B 1 66 ? -0.203 -2.354 15.102 1 98.5 66 GLN B CA 1
ATOM 1417 C C . GLN B 1 66 ? 0.819 -1.985 14.031 1 98.5 66 GLN B C 1
ATOM 1419 O O . GLN B 1 66 ? 0.744 -2.473 12.898 1 98.5 66 GLN B O 1
ATOM 1424 N N . ALA B 1 67 ? 1.629 -1.051 14.344 1 98.62 67 ALA B N 1
ATOM 1425 C CA . ALA B 1 67 ? 2.596 -0.535 13.383 1 98.62 67 ALA B CA 1
ATOM 1426 C C . ALA B 1 67 ? 3.662 -1.579 13.062 1 98.62 67 ALA B C 1
ATOM 1428 O O . ALA B 1 67 ? 4.133 -2.289 13.953 1 98.62 67 ALA B O 1
ATOM 1429 N N . ARG B 1 68 ? 3.951 -1.692 11.805 1 97.62 68 ARG B N 1
ATOM 1430 C CA . ARG B 1 68 ? 4.984 -2.561 11.25 1 97.62 68 ARG B CA 1
ATOM 1431 C C . ARG B 1 68 ? 5.871 -1.799 10.266 1 97.62 68 ARG B C 1
ATOM 1433 O O . ARG B 1 68 ? 5.398 -0.912 9.555 1 97.62 68 ARG B O 1
ATOM 1440 N N . VAL B 1 69 ? 7.121 -2.176 10.266 1 98 69 VAL B N 1
ATOM 1441 C CA . VAL B 1 69 ? 8.031 -1.478 9.367 1 98 69 VAL B CA 1
ATOM 1442 C C . VAL B 1 69 ? 8.781 -2.488 8.5 1 98 69 VAL B C 1
ATOM 1444 O O . VAL B 1 69 ? 9.172 -3.559 8.977 1 98 69 VAL B O 1
ATOM 1447 N N . LEU B 1 70 ? 8.922 -2.221 7.238 1 97.69 70 LEU B N 1
ATOM 1448 C CA . LEU B 1 70 ? 9.836 -2.904 6.332 1 97.69 70 LEU B CA 1
ATOM 1449 C C . LEU B 1 70 ? 10.969 -1.974 5.891 1 97.69 70 LEU B C 1
ATOM 1451 O O . LEU B 1 70 ? 10.711 -0.914 5.316 1 97.69 70 LEU B O 1
ATOM 1455 N N . ASP B 1 71 ? 12.164 -2.396 6.23 1 96.81 71 ASP B N 1
ATOM 1456 C CA . ASP B 1 71 ? 13.336 -1.672 5.746 1 96.81 71 ASP B CA 1
ATOM 1457 C C . ASP B 1 71 ? 13.633 -2.018 4.289 1 96.81 71 ASP B C 1
ATOM 1459 O O . ASP B 1 71 ? 14.102 -3.119 3.99 1 96.81 71 ASP B O 1
ATOM 1463 N N . LEU B 1 72 ? 13.406 -1.044 3.354 1 97.62 72 LEU B N 1
ATOM 1464 C CA . LEU B 1 72 ? 13.484 -1.325 1.924 1 97.62 72 LEU B CA 1
ATOM 1465 C C . LEU B 1 72 ? 14.891 -1.066 1.394 1 97.62 72 LEU B C 1
ATOM 1467 O O . LEU B 1 72 ? 15.398 -1.827 0.564 1 97.62 72 LEU B O 1
ATOM 1471 N N . ALA B 1 73 ? 15.523 -0.012 1.794 1 96.62 73 ALA B N 1
ATOM 1472 C CA . ALA B 1 73 ? 16.859 0.461 1.424 1 96.62 73 ALA B CA 1
ATOM 1473 C C . ALA B 1 73 ? 17.359 1.519 2.404 1 96.62 73 ALA B C 1
ATOM 1475 O O . ALA B 1 73 ? 16.594 2.025 3.225 1 96.62 73 ALA B O 1
ATOM 1476 N N . PRO B 1 74 ? 18.672 1.751 2.318 1 95 74 PRO B N 1
ATOM 1477 C CA . PRO B 1 74 ? 19.141 2.842 3.176 1 95 74 PRO B CA 1
ATOM 1478 C C . PRO B 1 74 ? 18.344 4.129 2.979 1 95 74 PRO B C 1
ATOM 1480 O O . PRO B 1 74 ? 18.297 4.668 1.868 1 95 74 PRO B O 1
ATOM 1483 N N . GLY B 1 75 ?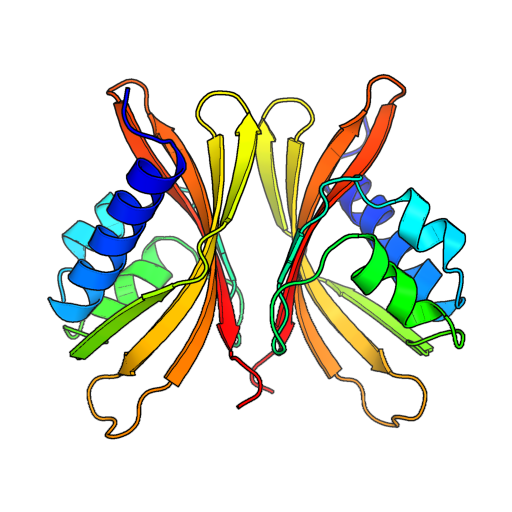 17.656 4.59 3.998 1 96.25 75 GLY B N 1
ATOM 1484 C CA . GLY B 1 75 ? 16.922 5.84 3.963 1 96.25 75 GLY B CA 1
ATOM 1485 C C . GLY B 1 75 ? 15.562 5.711 3.303 1 96.25 75 GLY B C 1
ATOM 1486 O O . GLY B 1 75 ? 14.969 6.707 2.891 1 96.25 75 GLY B O 1
ATOM 1487 N N . CYS B 1 76 ? 15.086 4.527 3.107 1 98.19 76 CYS B N 1
ATOM 1488 C CA . CYS B 1 76 ? 13.789 4.281 2.502 1 98.19 76 CYS B CA 1
ATOM 1489 C C . CYS B 1 76 ? 13.078 3.117 3.188 1 98.19 76 CYS B C 1
ATOM 1491 O O . CYS B 1 76 ? 13.617 2.012 3.254 1 98.19 76 CYS B O 1
ATOM 1493 N N . ALA B 1 77 ? 11.891 3.355 3.721 1 98.56 77 ALA B N 1
ATOM 1494 C CA . ALA B 1 77 ? 11.203 2.311 4.473 1 98.56 77 ALA B CA 1
ATOM 1495 C C . ALA B 1 77 ? 9.688 2.416 4.305 1 98.56 77 ALA B C 1
ATOM 1497 O O . ALA B 1 77 ? 9.164 3.492 4.004 1 98.56 77 ALA B O 1
ATOM 1498 N N . LEU B 1 78 ? 9.055 1.305 4.441 1 98.81 78 LEU B N 1
ATOM 1499 C CA . LEU B 1 78 ? 7.602 1.221 4.457 1 98.81 78 LEU B CA 1
ATOM 1500 C C . LEU B 1 78 ? 7.078 1.104 5.883 1 98.81 78 LEU B C 1
ATOM 1502 O O . LEU B 1 78 ? 7.617 0.342 6.688 1 98.81 78 LEU B O 1
ATOM 1506 N N . LEU B 1 79 ? 6.086 1.865 6.254 1 98.88 79 LEU B N 1
ATOM 1507 C CA . LEU B 1 79 ? 5.32 1.736 7.488 1 98.88 79 LEU B CA 1
ATOM 1508 C C . LEU B 1 79 ? 3.891 1.3 7.199 1 98.88 79 LEU B C 1
ATOM 1510 O O . LEU B 1 79 ? 3.209 1.905 6.367 1 98.88 79 LEU B O 1
ATOM 1514 N N . SER B 1 80 ? 3.414 0.228 7.773 1 98.94 80 SER B N 1
ATOM 1515 C CA . SER B 1 80 ? 2.018 -0.192 7.746 1 98.94 80 SER B CA 1
ATOM 1516 C C . SER B 1 80 ? 1.406 -0.168 9.141 1 98.94 80 SER B C 1
ATOM 1518 O O . SER B 1 80 ? 2.076 -0.493 10.125 1 98.94 80 SER B O 1
ATOM 1520 N N . TYR B 1 81 ? 0.195 0.187 9.25 1 98.88 81 TYR B N 1
ATOM 1521 C CA . TYR B 1 81 ? -0.445 0.318 10.555 1 98.88 81 TYR B CA 1
ATOM 1522 C C . TYR B 1 81 ? -1.963 0.337 10.414 1 98.88 81 TYR B C 1
ATOM 1524 O O . TYR B 1 81 ? -2.49 0.478 9.312 1 98.88 81 TYR B O 1
ATOM 1532 N N . ALA B 1 82 ? -2.621 0.154 11.492 1 98.81 82 ALA B N 1
ATOM 1533 C CA . ALA B 1 82 ? -4.062 0.368 11.609 1 98.81 82 ALA B CA 1
ATOM 1534 C C . ALA B 1 82 ? -4.367 1.769 12.133 1 98.81 82 ALA B C 1
ATOM 1536 O O . ALA B 1 82 ? -3.707 2.254 13.055 1 98.81 82 ALA B O 1
ATOM 1537 N N . ALA B 1 83 ? -5.285 2.398 11.523 1 98.81 83 ALA B N 1
ATOM 1538 C CA . ALA B 1 83 ? -5.746 3.709 11.977 1 98.81 83 ALA B CA 1
ATOM 1539 C C . ALA B 1 83 ? -7.223 3.666 12.367 1 98.81 83 ALA B C 1
ATOM 1541 O O . ALA B 1 83 ? -8.062 3.178 11.609 1 98.81 83 ALA B O 1
ATOM 1542 N N . ARG B 1 84 ? -7.523 4.07 13.531 1 98.62 84 ARG B N 1
ATOM 1543 C CA . ARG B 1 84 ? -8.875 4.434 13.938 1 98.62 84 ARG B CA 1
ATOM 1544 C C . ARG B 1 84 ? -9.062 5.945 13.93 1 98.62 84 ARG B C 1
ATOM 1546 O O . ARG B 1 84 ? -8.211 6.684 14.422 1 98.62 84 ARG B O 1
ATOM 1553 N N . PHE B 1 85 ? -10.133 6.371 13.297 1 98.62 85 PHE B N 1
ATOM 1554 C CA . PHE B 1 85 ? -10.281 7.809 13.117 1 98.62 85 PHE B CA 1
ATOM 1555 C C . PHE B 1 85 ? -11.758 8.195 13.008 1 98.62 85 PHE B C 1
ATOM 1557 O O . PHE B 1 85 ? -12.609 7.328 12.812 1 98.62 85 PHE B O 1
ATOM 1564 N N . ARG B 1 86 ? -11.969 9.5 13.203 1 98.56 86 ARG B N 1
ATOM 1565 C CA . ARG B 1 86 ? -13.297 10.078 13.016 1 98.56 86 ARG B CA 1
ATOM 1566 C C . ARG B 1 86 ? -13.242 11.25 12.039 1 98.56 86 ARG B C 1
ATOM 1568 O O . ARG B 1 86 ? -12.453 12.18 12.219 1 98.56 86 ARG B O 1
ATOM 1575 N N . ARG B 1 87 ? -14.047 11.102 11 1 97.88 87 ARG B N 1
ATOM 1576 C CA . ARG B 1 87 ? -14.117 12.188 10.031 1 97.88 87 ARG B CA 1
ATOM 1577 C C . ARG B 1 87 ? -14.93 13.359 10.578 1 97.88 87 ARG B C 1
ATOM 1579 O O . ARG B 1 87 ? -15.875 13.156 11.344 1 97.88 87 ARG B O 1
ATOM 1586 N N . VAL B 1 88 ? -14.547 14.539 10.18 1 97.5 88 VAL B N 1
ATOM 1587 C CA . VAL B 1 88 ? -15.359 15.703 10.508 1 97.5 88 VAL B CA 1
ATOM 1588 C C . VAL B 1 88 ? -16.797 15.484 10.016 1 97.5 88 VAL B C 1
ATOM 1590 O O . VAL B 1 88 ? -17.016 15.047 8.891 1 97.5 88 VAL B O 1
ATOM 1593 N N . GLY B 1 89 ? -17.688 15.742 10.844 1 96.44 89 GLY B N 1
ATOM 1594 C CA . GLY B 1 89 ? -19.094 15.641 10.477 1 96.44 89 GLY B CA 1
ATOM 1595 C C . GLY B 1 89 ? -19.672 14.258 10.734 1 96.44 89 GLY B C 1
ATOM 1596 O O . GLY B 1 89 ? -20.875 14.039 10.539 1 96.44 89 GLY B O 1
ATOM 1597 N N . ARG B 1 90 ? -18.891 13.297 11.086 1 96.44 90 ARG B N 1
ATOM 1598 C CA . ARG B 1 90 ? -19.359 11.953 11.391 1 96.44 90 ARG B CA 1
ATOM 1599 C C . ARG B 1 90 ? -19.344 11.695 12.891 1 96.44 90 ARG B C 1
ATOM 1601 O O . ARG B 1 90 ? -18.562 12.297 13.625 1 96.44 90 ARG B O 1
ATOM 1608 N N . GLU B 1 91 ? -20.188 10.75 13.305 1 96.69 91 GLU B N 1
ATOM 1609 C CA . GLU B 1 91 ? -20.328 10.484 14.734 1 96.69 91 GLU B CA 1
ATOM 1610 C C . GLU B 1 91 ? -19.656 9.172 15.117 1 96.69 91 GLU B C 1
ATOM 1612 O O . GLU B 1 91 ? -19.484 8.883 16.312 1 96.69 91 GLU B O 1
ATOM 1617 N N . THR B 1 92 ? -19.391 8.383 14.117 1 97.12 92 THR B N 1
ATOM 1618 C CA . THR B 1 92 ? -18.797 7.082 14.406 1 97.12 92 THR B CA 1
ATOM 1619 C C . THR B 1 92 ? -17.359 7.016 13.883 1 97.12 92 THR B C 1
ATOM 1621 O O . THR B 1 92 ? -17.047 7.621 12.852 1 97.12 92 THR B O 1
ATOM 1624 N N . ASP B 1 93 ? -16.547 6.281 14.609 1 97.94 93 ASP B N 1
ATOM 1625 C CA . ASP B 1 93 ? -15.164 6.062 14.172 1 97.94 93 ASP B CA 1
ATOM 1626 C C . ASP B 1 93 ? -15.109 5.066 13.023 1 97.94 93 ASP B C 1
ATOM 1628 O O . ASP B 1 93 ? -15.945 4.164 12.93 1 97.94 93 ASP B O 1
ATOM 1632 N N . GLU B 1 94 ? -14.188 5.273 12.195 1 97.88 94 GLU B N 1
ATOM 1633 C CA . GLU B 1 94 ? -13.852 4.344 11.117 1 97.88 94 GLU B CA 1
ATOM 1634 C C . GLU B 1 94 ? -12.469 3.734 11.328 1 97.88 94 GLU B C 1
ATOM 1636 O O . GLU B 1 94 ? -11.695 4.211 12.156 1 97.88 94 GLU B O 1
ATOM 1641 N N . GLU B 1 95 ? -12.273 2.631 10.672 1 98.38 95 GLU B N 1
ATOM 1642 C CA . GLU B 1 95 ? -10.984 1.959 10.727 1 98.38 95 GLU B CA 1
ATOM 1643 C C . GLU B 1 95 ? -10.453 1.66 9.328 1 98.38 95 GLU B C 1
ATOM 1645 O O . GLU B 1 95 ? -11.219 1.288 8.438 1 98.38 95 GLU B O 1
ATOM 1650 N N . MET B 1 96 ? -9.227 1.802 9.18 1 98.62 96 MET B N 1
ATOM 1651 C CA . MET B 1 96 ? -8.57 1.427 7.934 1 98.62 96 MET B CA 1
ATOM 1652 C C . MET B 1 96 ? -7.145 0.949 8.195 1 98.62 96 MET B C 1
ATOM 1654 O O . MET B 1 96 ? -6.605 1.154 9.289 1 98.62 96 MET B O 1
ATOM 1658 N N . TYR B 1 97 ? -6.617 0.23 7.32 1 98.88 97 TYR B N 1
ATOM 1659 C CA . TYR B 1 97 ? -5.199 -0.11 7.277 1 98.88 97 TYR B CA 1
ATOM 1660 C C . TYR B 1 97 ? -4.457 0.779 6.285 1 98.88 97 TYR B C 1
ATOM 1662 O O . TYR B 1 97 ? -4.891 0.948 5.145 1 98.88 97 TYR B O 1
ATOM 1670 N N . VAL B 1 98 ? -3.367 1.394 6.73 1 98.94 98 VAL B N 1
ATOM 1671 C CA . VAL B 1 98 ? -2.623 2.342 5.91 1 98.94 98 VAL B CA 1
ATOM 1672 C C . VAL B 1 98 ? -1.179 1.869 5.758 1 98.94 98 VAL B C 1
ATOM 1674 O O . VAL B 1 98 ? -0.575 1.377 6.715 1 98.94 98 VAL B O 1
ATOM 1677 N N . SER B 1 99 ? -0.646 1.995 4.578 1 98.94 99 SER B N 1
ATOM 1678 C CA . SER B 1 99 ? 0.788 1.859 4.348 1 98.94 99 SER B CA 1
ATOM 1679 C C . SER B 1 99 ? 1.366 3.115 3.705 1 98.94 99 SER B C 1
ATOM 1681 O O . SER B 1 99 ? 0.736 3.721 2.834 1 98.94 99 SER B O 1
ATOM 1683 N N . SER B 1 100 ? 2.525 3.486 4.098 1 98.94 100 SER B N 1
ATOM 1684 C CA . SER B 1 100 ? 3.248 4.625 3.545 1 98.94 100 SER B CA 1
ATOM 1685 C C . SER B 1 100 ? 4.727 4.305 3.35 1 98.94 100 SER B C 1
ATOM 1687 O O . SER B 1 100 ? 5.281 3.461 4.055 1 98.94 100 SER B O 1
ATOM 1689 N N . ILE B 1 101 ? 5.359 4.887 2.371 1 98.94 101 ILE B N 1
ATOM 1690 C CA . ILE B 1 101 ? 6.797 4.773 2.158 1 98.94 101 ILE B CA 1
ATOM 1691 C C . ILE B 1 101 ? 7.461 6.129 2.4 1 98.94 101 ILE B C 1
ATOM 1693 O O . ILE B 1 101 ? 7.07 7.137 1.807 1 98.94 101 ILE B O 1
ATOM 1697 N N . TRP B 1 102 ? 8.406 6.121 3.275 1 98.75 102 TRP B N 1
ATOM 1698 C CA . TRP B 1 102 ? 9.133 7.328 3.658 1 98.75 102 TRP B CA 1
ATOM 1699 C C . TRP B 1 102 ? 10.594 7.246 3.217 1 98.75 102 TRP B C 1
ATOM 1701 O O . TRP B 1 102 ? 11.227 6.195 3.33 1 98.75 102 TRP B O 1
ATOM 1711 N N . ARG B 1 103 ? 11.078 8.328 2.748 1 98.06 103 ARG B N 1
ATOM 1712 C CA . ARG B 1 103 ? 12.477 8.445 2.332 1 98.06 103 ARG B CA 1
ATOM 1713 C C . ARG B 1 103 ? 13.18 9.562 3.082 1 98.06 103 ARG B C 1
ATOM 1715 O O . ARG B 1 103 ? 12.656 10.672 3.189 1 98.06 103 ARG B O 1
ATOM 1722 N N . GLN B 1 104 ? 14.289 9.211 3.551 1 97.12 104 GLN B N 1
ATOM 1723 C CA . GLN B 1 104 ? 15.086 10.211 4.254 1 97.12 104 GLN B CA 1
ATOM 1724 C C . GLN B 1 104 ? 15.781 11.148 3.271 1 97.12 104 GLN B C 1
ATOM 1726 O O . GLN B 1 104 ? 16.391 10.703 2.301 1 97.12 104 GLN B O 1
ATOM 1731 N N . GLN B 1 105 ? 15.672 12.391 3.516 1 95.56 105 GLN B N 1
ATOM 1732 C CA . GLN B 1 105 ? 16.312 13.43 2.703 1 95.56 105 GLN B CA 1
ATOM 1733 C C . GLN B 1 105 ? 17.719 13.727 3.201 1 95.56 105 GLN B C 1
ATOM 1735 O O . GLN B 1 105 ? 18.094 13.32 4.301 1 95.56 105 GLN B O 1
ATOM 1740 N N . PRO B 1 106 ? 18.516 14.43 2.396 1 94.69 106 PRO B N 1
ATOM 1741 C CA . PRO B 1 106 ? 19.891 14.734 2.781 1 94.69 106 PRO B CA 1
ATOM 1742 C C . PRO B 1 106 ? 19.984 15.523 4.086 1 94.69 106 PRO B C 1
ATOM 1744 O O . PRO B 1 106 ? 20.938 15.367 4.84 1 94.69 106 PRO B O 1
ATOM 1747 N N . ASP B 1 107 ? 19.031 16.312 4.438 1 94.56 107 ASP B N 1
ATOM 1748 C CA . ASP B 1 107 ? 19.062 17.141 5.645 1 94.56 107 ASP B CA 1
ATOM 1749 C C . ASP B 1 107 ? 18.562 16.359 6.855 1 94.56 107 ASP B C 1
ATOM 1751 O O . ASP B 1 107 ? 18.469 16.906 7.953 1 94.56 107 ASP B O 1
ATOM 1755 N N . GLY B 1 108 ? 18.156 15.125 6.664 1 93.88 108 GLY B N 1
ATOM 1756 C CA . GLY B 1 108 ? 17.75 14.266 7.766 1 93.88 108 GLY B CA 1
ATOM 1757 C C . GLY B 1 108 ? 16.25 14.141 7.918 1 93.88 108 GLY B C 1
ATOM 1758 O O . GLY B 1 108 ? 15.766 13.25 8.625 1 93.88 108 GLY B O 1
ATOM 1759 N N . THR B 1 109 ? 15.516 14.984 7.258 1 95 109 THR B N 1
ATOM 1760 C CA . THR B 1 109 ? 14.062 14.906 7.32 1 95 109 THR B CA 1
ATOM 1761 C C . THR B 1 109 ? 13.539 13.773 6.438 1 95 109 THR B C 1
ATOM 1763 O O . THR B 1 109 ? 14.289 13.211 5.637 1 95 109 THR B O 1
ATOM 1766 N N . TRP B 1 110 ? 12.312 13.398 6.734 1 97.56 110 TRP B N 1
ATOM 1767 C CA . TRP B 1 110 ? 11.695 12.336 5.957 1 97.56 110 TRP B CA 1
ATOM 1768 C C . TRP B 1 110 ? 10.539 12.867 5.117 1 97.56 110 TRP B C 1
ATOM 1770 O O . TRP B 1 110 ? 9.805 13.758 5.559 1 97.56 110 TRP B O 1
ATOM 1780 N N . CYS B 1 111 ? 10.406 12.336 3.941 1 98 111 CYS B N 1
ATOM 1781 C CA . CYS B 1 111 ? 9.273 12.688 3.09 1 98 111 CYS B CA 1
ATOM 1782 C C . CYS B 1 111 ? 8.5 11.453 2.67 1 98 111 CYS B C 1
ATOM 1784 O O . CYS B 1 111 ? 9.078 10.383 2.484 1 98 111 CYS B O 1
ATOM 1786 N N . ASN B 1 112 ? 7.223 11.609 2.59 1 98.62 112 ASN B N 1
ATOM 1787 C CA . ASN B 1 112 ? 6.316 10.539 2.197 1 98.62 112 ASN B CA 1
ATOM 1788 C C . ASN B 1 112 ? 6.215 10.414 0.68 1 98.62 112 ASN B C 1
ATOM 1790 O O . ASN B 1 112 ? 5.785 11.352 0.005 1 98.62 112 ASN B O 1
ATOM 1794 N N . LEU B 1 113 ? 6.535 9.242 0.116 1 98.44 113 LEU B N 1
ATOM 1795 C CA . LEU B 1 113 ? 6.539 8.992 -1.32 1 98.44 113 LEU B CA 1
ATOM 1796 C C . LEU B 1 113 ? 5.234 8.336 -1.762 1 98.44 113 LEU B C 1
ATOM 1798 O O . LEU B 1 113 ? 4.871 8.398 -2.938 1 98.44 113 LEU B O 1
ATOM 1802 N N . PHE B 1 114 ? 4.59 7.711 -0.894 1 98.81 114 PHE B N 1
ATOM 1803 C CA . PHE B 1 114 ? 3.486 6.82 -1.231 1 98.81 114 PHE B CA 1
ATOM 1804 C C . PHE B 1 114 ? 2.584 6.594 -0.024 1 98.81 114 PHE B C 1
ATOM 1806 O O . PHE B 1 114 ? 3.068 6.461 1.102 1 98.81 114 PHE B O 1
ATOM 1813 N N . SER B 1 115 ? 1.321 6.523 -0.258 1 98.81 115 SER B N 1
ATOM 1814 C CA . SER B 1 115 ? 0.363 6.117 0.765 1 98.81 115 SER B CA 1
ATOM 1815 C C . SER B 1 115 ? -0.809 5.355 0.155 1 98.81 115 SER B C 1
ATOM 1817 O O . SER B 1 115 ? -1.312 5.727 -0.908 1 98.81 115 SER B O 1
ATOM 1819 N N . GLN B 1 116 ? -1.218 4.363 0.785 1 98.88 116 GLN B N 1
ATOM 1820 C CA . GLN B 1 116 ? -2.414 3.627 0.387 1 98.88 116 GLN B CA 1
ATOM 1821 C C . GLN B 1 116 ? -3.299 3.322 1.593 1 98.88 116 GLN B C 1
ATOM 1823 O O . GLN B 1 116 ? -2.805 2.906 2.643 1 98.88 116 GLN B O 1
ATOM 1828 N N . ASP B 1 117 ? -4.535 3.568 1.443 1 98.75 117 ASP B N 1
ATOM 1829 C CA . ASP B 1 117 ? -5.535 3.33 2.48 1 98.75 117 ASP B CA 1
ATOM 1830 C C . ASP B 1 117 ? -6.461 2.176 2.098 1 98.75 117 ASP B C 1
ATOM 1832 O O . ASP B 1 117 ? -7.043 2.174 1.01 1 98.75 117 ASP B O 1
ATOM 1836 N N . THR B 1 118 ? -6.613 1.202 2.92 1 98.75 118 THR B N 1
ATOM 1837 C CA . THR B 1 118 ? -7.543 0.09 2.75 1 98.75 118 THR B CA 1
ATOM 1838 C C . THR B 1 118 ? -8.594 0.086 3.859 1 98.75 118 THR B C 1
ATOM 1840 O O . THR B 1 118 ? -8.281 -0.222 5.012 1 98.75 118 THR B O 1
ATOM 1843 N N . PRO B 1 119 ? -9.852 0.402 3.504 1 98.06 119 PRO B N 1
ATOM 1844 C CA . PRO B 1 119 ? -10.891 0.333 4.539 1 98.06 119 PRO B CA 1
ATOM 1845 C C . PRO B 1 119 ? -10.984 -1.046 5.188 1 98.06 119 PRO B C 1
ATOM 1847 O O . PRO B 1 119 ? -10.914 -2.064 4.492 1 98.06 119 PRO B O 1
ATOM 1850 N N . SER B 1 120 ? -11.039 -1.059 6.484 1 97.25 120 SER B N 1
ATOM 1851 C CA . SER B 1 120 ? -11.195 -2.316 7.207 1 97.25 120 SER B CA 1
ATOM 1852 C C . SER B 1 120 ? -12.57 -2.924 6.969 1 97.25 120 SER B C 1
ATOM 1854 O O . SER B 1 120 ? -13.555 -2.199 6.809 1 97.25 120 SER B O 1
ATOM 1856 N N . LEU B 1 121 ? -12.617 -4.273 6.828 1 88.25 121 LEU B N 1
ATOM 1857 C CA . LEU B 1 121 ? -13.891 -4.973 6.762 1 88.25 121 LEU B CA 1
ATOM 1858 C C . LEU B 1 121 ? -14.625 -4.895 8.102 1 88.25 121 LEU B C 1
ATOM 1860 O O . LEU B 1 121 ? -14.047 -5.188 9.148 1 88.25 121 LEU B O 1
ATOM 1864 N N . ALA B 1 122 ?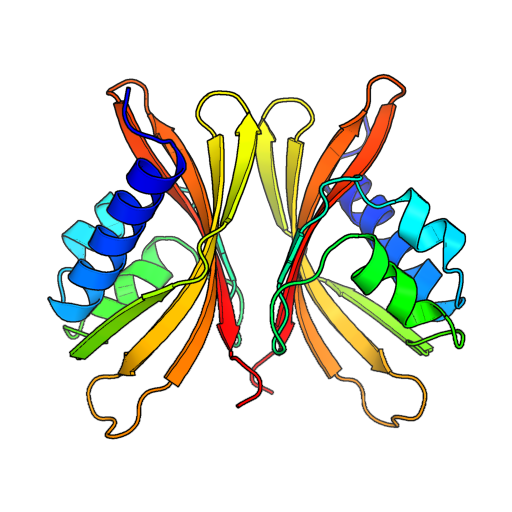 -15.062 -3.867 8.828 1 62.16 122 ALA B N 1
ATOM 1865 C CA . ALA B 1 122 ? -15.82 -3.898 10.078 1 62.16 122 ALA B CA 1
ATOM 1866 C C . ALA B 1 122 ? -16.547 -5.227 10.25 1 62.16 122 ALA B C 1
ATOM 1868 O O . ALA B 1 122 ? -16.969 -5.836 9.266 1 62.16 122 ALA B O 1
#

pLDDT: mean 96.09, std 6.45, range [46.59, 98.94]

Radius of gyration: 17.88 Å; Cα contacts (8 Å, |Δi|>4): 531; chains: 2; bounding box: 42×49×39 Å

Nearest PDB structures (foldseek):
  3ov4-assembly1_B  TM=6.346E-01  e=2.843E-05  Comamonas testosteroni
  1ohs-assembly2_D  TM=6.319E-01  e=4.360E-05  Comamonas testosteroni
  3t8u-assembly1_A  TM=6.362E-01  e=1.309E-04  Comamonas testosteroni
  3unl-assembly2_D  TM=6.013E-01  e=7.106E-05  Comamonas testosteroni
  1ogz-assembly1_A-2  TM=6.277E-01  e=1.158E-04  Comamonas testosteroni

InterPro domains:
  IPR027843 Domain of unknown function DUF4440 [PF14534] (9-110)
  IPR032710 NTF2-like domain superfamily [SSF54427] (3-119)

Foldseek 3Di:
DDDPQNQVVVLVVQLLVCLQFLPLPSNLVQADQQAWEQEPVGIDGSCRVSCVSVVHHFWNDKDWAPWDKADDDVQKIKIKTKMWTGTPPDDDIFIWIKMWMWGADPVGDIHTRYMYIGGDPD/DDDPQNQVVVLVVQLLVCLQFLPLPSNLVQADQQAWEQEPVGIDGSCRVSCVSVVHHFWNDKDWAPWDKADDDVQKIKIKTKMWTGTPPDDDIFIWIKMWMWGADPVGDIHTRYMYIGGDPD

Organism: Ruegeria pomeroyi (strain ATCC 700808 / DSM 15171 / DSS-3) (NCBI:txid246200)

Secondary structure (DSSP, 8-state):
---HHHHHHHHHHHHHHHHHHT-HHHHHHHEEEEEEEEETTEEE-HHHHHHTTTTS-SEEEEEEEEEEEEEEETTEEEEEEEEEEEETT-SS-EEEEEEEEEEE-TTS-EEEEEEEEEE---/---HHHHHHHHHHHHHHHHHHT-HHHHHHHEEEEEEEEETTEEE-HHHHHHTTTTS-SEEEEEEEEEEEEEEETTEEEEEEEEEEEETT-SS-EEEEEEEEEEE-TTS-EEEEEEEEEE---